Protein AF-Q59PE4-F1 (afdb_monomer_lite)

pLDDT: mean 77.07, std 24.41, range [20.31, 97.81]

Sequence (335 aa):
MSWIGIKKAINRAGTQVMLKTGHIEQTIDKEYEFQEKRYRTMEENSIKLQKNLRLYLDSLRLLTNSQINIAESLNSFYGTNNDKRSSNISRTGSVNTGDKIQTIHEEEGEEKEEEENDNTTTTTTTTTTTITTTNTTYNYNNLIQEYYATIKQLNDSCIANLENPYNQTVLNPIARFNSYYIEINEIIKKRHNKLLDYDAMKNKLRKLIENPTTNISPSMKTNIIELNHNQYEEKLKIYNQELTEVESKYVEINNQLLIELPKLINHRISYFDPSFESFVKIQLRFFNENYHVLNQLQLKLDAQTRQDYIEGKLEDRIDDVLRKMKKLDITSGLD

InterPro domains:
  IPR004148 BAR domain [PF03114] (6-302)
  IPR004148 BAR domain [PS51021] (17-310)
  IPR004148 BAR domain [SM00721] (5-303)
  IPR027267 AH/BAR domain superfamily [G3DSA:1.20.1270.60] (29-303)
  IPR027267 AH/BAR domain superfamily [SSF103657] (20-309)
  IPR046982 Bridging integrator 3/RVS161-like [PTHR47174] (1-333)

Secondary structure (DSSP, 8-state):
--HHHHHHHHHHHHHHHHHHTTSSPPP--HHHHHHHHHHHHHHHHHHHHHHHHHHHHHHHHHHHHHHHHHHHHHHHHHSSTTSSSSSS----------------------------------------------------SSHHHHHHHHHHHHHHHHHHHHHHHHIIIIIHHHHHHHHHHHHHHHHHHHHHHHHHHHHHHHHHHHHHHH-TTTT--SS--SHHHHHHHHHHHHHHHHHHHHHHHHHHHHHHHHHHHHHHHHHHHHHHHHHHHHHHHHHHHHHHHHHHHHHHHHHHHHTTS-HHHHHHHHTSHHHHHHHHHHHHHHHH-GGGS--

GO terms:
  GO:0008289 lipid binding (F, IDA)
  GO:0005515 protein binding (F, IPI)

Foldseek 3Di:
DDPVVVVLVVLLVVLVVCCVVVVFPADDDPLLVVLVVLLVVVLVVLVVVLVVLVVVLVVLLVVLVVQLVVLVVLCVVPQPPPPPPPPDDDDDDDDDDDDDDDDDDDDDDDDDDDDDDDDDDDPPPPPPPPPPPPPPPDPRPDLSSVSSVLSVVLSVVLSVVLVVLLCPQANVLSVVLSVVVVVVVVLVVVLSSLSSVLRSLVSVLVVLVVCVCPVDPVPDDDPVVVVSVVVSVVVNVVSVVSNVVSVVVNVVSSVVSSVVSVVSSVCCCVRVVRNVVSVVVSVVVSVVSVCVSVVVSVVVDDPVCNVCVVVCVVVVVVVVVVVVVVVPPPVVPPD

Radius of gyration: 39.6 Å; chains: 1; bounding box: 97×62×121 Å

Structure (mmCIF, N/CA/C/O backbone):
data_AF-Q59PE4-F1
#
_entry.id   AF-Q59PE4-F1
#
loop_
_atom_site.group_PDB
_atom_site.id
_atom_site.type_symbol
_atom_site.label_atom_id
_atom_site.label_alt_id
_atom_site.label_comp_id
_atom_site.label_asym_id
_atom_site.label_entity_id
_atom_site.label_seq_id
_atom_site.pdbx_PDB_ins_code
_atom_site.Cartn_x
_atom_site.Cartn_y
_atom_site.Cartn_z
_atom_site.occupancy
_atom_site.B_iso_or_equiv
_atom_site.auth_seq_id
_atom_site.auth_comp_id
_atom_site.auth_asym_id
_atom_site.auth_atom_id
_atom_site.pdbx_PDB_model_num
ATOM 1 N N . MET A 1 1 ? -2.724 6.315 -29.734 1.00 60.5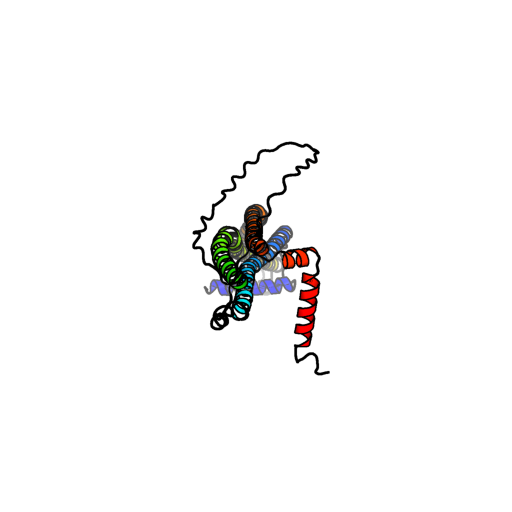9 1 MET A N 1
ATOM 2 C CA . MET A 1 1 ? -1.378 5.746 -29.984 1.00 60.59 1 MET A CA 1
ATOM 3 C C . MET A 1 1 ? -0.952 6.131 -31.389 1.00 60.59 1 MET A C 1
ATOM 5 O O . MET A 1 1 ? -1.687 5.842 -32.319 1.00 60.59 1 MET A O 1
ATOM 9 N N . SER A 1 2 ? 0.169 6.834 -31.549 1.00 82.88 2 SER A N 1
ATOM 10 C CA . SER A 1 2 ? 0.680 7.228 -32.868 1.00 82.88 2 SER A CA 1
ATOM 11 C C . SER A 1 2 ? 1.518 6.110 -33.494 1.00 82.88 2 SER A C 1
ATOM 13 O O . SER A 1 2 ? 2.153 5.328 -32.782 1.00 82.88 2 SER A O 1
ATOM 15 N N . TRP A 1 3 ? 1.580 6.065 -34.828 1.00 85.25 3 TRP A N 1
ATOM 16 C CA . TRP A 1 3 ? 2.406 5.101 -35.571 1.00 85.25 3 TRP A CA 1
ATOM 17 C C . TRP A 1 3 ? 3.879 5.108 -35.136 1.00 85.25 3 TRP A C 1
ATOM 19 O O . TRP A 1 3 ? 4.504 4.054 -35.006 1.00 85.25 3 TRP A O 1
ATOM 29 N N . ILE A 1 4 ? 4.425 6.292 -34.832 1.00 83.88 4 ILE A N 1
ATOM 30 C CA . ILE A 1 4 ? 5.803 6.438 -34.344 1.00 83.88 4 ILE A CA 1
ATOM 31 C C . ILE A 1 4 ? 6.003 5.753 -32.979 1.00 83.88 4 ILE A C 1
ATOM 33 O O . ILE A 1 4 ? 7.073 5.210 -32.709 1.00 83.88 4 ILE A O 1
ATOM 37 N N . GLY A 1 5 ? 4.970 5.745 -32.128 1.00 82.81 5 GLY A N 1
ATOM 38 C CA . GLY A 1 5 ? 4.980 5.070 -30.831 1.00 82.81 5 GLY A CA 1
ATOM 39 C C . GLY A 1 5 ? 5.006 3.549 -30.973 1.00 82.81 5 GLY A C 1
ATOM 40 O O . GLY A 1 5 ? 5.814 2.897 -30.315 1.00 82.81 5 GLY A O 1
ATOM 41 N N . ILE A 1 6 ? 4.202 2.999 -31.891 1.00 87.94 6 ILE A N 1
ATOM 42 C CA . ILE A 1 6 ? 4.186 1.559 -32.201 1.00 87.94 6 ILE A CA 1
ATOM 43 C C . ILE A 1 6 ? 5.556 1.114 -32.728 1.00 87.94 6 ILE A C 1
ATOM 45 O O . ILE A 1 6 ? 6.123 0.146 -32.226 1.00 87.94 6 ILE A O 1
ATOM 49 N N . LYS A 1 7 ? 6.147 1.865 -33.670 1.00 88.00 7 LYS A N 1
ATOM 50 C CA . LYS A 1 7 ? 7.482 1.555 -34.211 1.00 88.00 7 LYS A CA 1
ATOM 51 C C . LYS A 1 7 ? 8.559 1.533 -33.120 1.00 88.00 7 LYS A C 1
ATOM 53 O O . LYS A 1 7 ? 9.386 0.626 -33.091 1.00 88.00 7 LYS A O 1
ATOM 58 N N . LYS A 1 8 ? 8.543 2.505 -32.198 1.00 87.62 8 LYS A N 1
ATOM 59 C CA . LYS A 1 8 ? 9.475 2.534 -31.057 1.00 87.62 8 LYS A CA 1
ATOM 60 C C . LYS A 1 8 ? 9.273 1.344 -30.122 1.00 87.62 8 LYS A C 1
ATOM 62 O O . LYS A 1 8 ? 10.256 0.750 -29.698 1.00 87.62 8 LYS A O 1
ATOM 67 N N . ALA A 1 9 ? 8.027 0.973 -29.832 1.00 86.25 9 ALA A N 1
ATOM 68 C CA . ALA A 1 9 ? 7.728 -0.185 -28.993 1.00 86.25 9 ALA A CA 1
ATOM 69 C C . ALA A 1 9 ? 8.261 -1.494 -29.604 1.00 86.25 9 ALA A C 1
ATOM 71 O O . ALA A 1 9 ? 8.904 -2.270 -28.903 1.00 86.25 9 ALA A O 1
ATOM 72 N N . ILE A 1 10 ? 8.073 -1.695 -30.913 1.00 88.88 10 ILE A N 1
ATOM 73 C CA . ILE A 1 10 ? 8.599 -2.867 -31.633 1.00 88.88 10 ILE A CA 1
ATOM 74 C C . ILE A 1 10 ? 10.132 -2.894 -31.584 1.00 88.88 10 ILE A C 1
ATOM 76 O O . ILE A 1 10 ? 10.717 -3.921 -31.244 1.00 88.88 10 ILE A O 1
ATOM 80 N N . ASN A 1 11 ? 10.790 -1.761 -31.855 1.00 86.81 11 ASN A N 1
ATOM 81 C CA . ASN A 1 11 ? 12.252 -1.677 -31.788 1.00 86.81 11 ASN A CA 1
ATOM 82 C C . ASN A 1 11 ? 12.786 -2.033 -30.392 1.00 86.81 11 ASN A C 1
ATOM 84 O O . ASN A 1 11 ? 13.749 -2.784 -30.284 1.00 86.81 11 ASN A O 1
ATOM 88 N N . ARG A 1 12 ? 12.139 -1.544 -29.328 1.00 88.62 12 ARG A N 1
ATOM 89 C CA . ARG A 1 12 ? 12.522 -1.837 -27.938 1.00 88.62 12 ARG A CA 1
ATOM 90 C C . ARG A 1 12 ? 12.336 -3.301 -27.569 1.00 88.62 12 ARG A C 1
ATOM 92 O O . ARG A 1 12 ? 13.205 -3.862 -26.910 1.00 88.62 12 ARG A O 1
ATOM 99 N N . ALA A 1 13 ? 11.247 -3.926 -28.019 1.00 88.62 13 ALA A N 1
ATOM 100 C CA . ALA A 1 13 ? 11.048 -5.362 -27.846 1.00 88.62 13 ALA A CA 1
ATOM 101 C C . ALA A 1 13 ? 12.183 -6.156 -28.517 1.00 88.62 13 ALA A C 1
ATOM 103 O O . ALA A 1 13 ? 12.738 -7.071 -27.910 1.00 88.62 13 ALA A O 1
ATOM 104 N N . GLY A 1 14 ? 12.595 -5.743 -29.722 1.00 88.44 14 GLY A N 1
ATOM 105 C CA . GLY A 1 14 ? 13.773 -6.287 -30.401 1.00 88.44 14 GLY A CA 1
ATOM 106 C C . GLY A 1 14 ? 15.050 -6.138 -29.569 1.00 88.44 14 GLY A C 1
ATOM 107 O O . GLY A 1 14 ? 15.737 -7.129 -29.322 1.00 88.44 14 GLY A O 1
ATOM 108 N N . THR A 1 15 ? 15.333 -4.935 -29.059 1.00 86.94 15 THR A N 1
ATOM 109 C CA . THR A 1 15 ? 16.498 -4.689 -2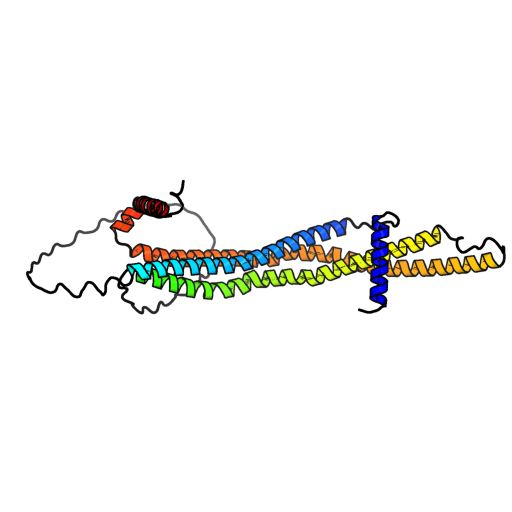8.191 1.00 86.94 15 THR A CA 1
ATOM 110 C C . THR A 1 15 ? 16.479 -5.571 -26.947 1.00 86.94 15 THR A C 1
ATOM 112 O O . THR A 1 15 ? 17.500 -6.151 -26.596 1.00 86.94 15 THR A O 1
ATOM 115 N N . GLN A 1 16 ? 15.326 -5.733 -26.298 1.00 88.69 16 GLN A N 1
ATOM 116 C CA . GLN A 1 16 ? 15.210 -6.540 -25.086 1.00 88.69 16 GLN A CA 1
ATOM 117 C C . GLN A 1 16 ? 15.547 -8.019 -25.335 1.00 88.69 16 GLN A C 1
ATOM 119 O O . GLN A 1 16 ? 16.212 -8.647 -24.511 1.00 88.69 16 GLN A O 1
ATOM 124 N N . VAL A 1 17 ? 15.123 -8.579 -26.473 1.00 89.62 17 VAL A N 1
ATOM 125 C CA . VAL A 1 17 ? 15.498 -9.945 -26.880 1.00 89.62 17 VAL A CA 1
ATOM 126 C C . VAL A 1 17 ? 16.997 -10.028 -27.175 1.00 89.62 17 VAL A C 1
ATOM 128 O O . VAL A 1 17 ? 17.659 -10.974 -26.749 1.00 89.62 17 VAL A O 1
ATOM 131 N N . MET A 1 18 ? 17.561 -9.030 -27.855 1.00 85.50 18 MET A N 1
ATOM 132 C CA . MET A 1 18 ? 18.992 -8.996 -28.174 1.00 85.50 18 MET A CA 1
ATOM 133 C C . MET A 1 18 ? 19.885 -8.860 -26.930 1.00 85.50 18 MET A C 1
ATOM 135 O O . MET A 1 18 ? 20.934 -9.495 -26.871 1.00 85.50 18 MET A O 1
ATOM 139 N N . LEU A 1 19 ? 19.453 -8.100 -25.921 1.00 87.25 19 LEU A N 1
ATOM 140 C CA . LEU A 1 19 ? 20.120 -8.013 -24.618 1.00 87.25 19 LEU A CA 1
ATOM 141 C C . LEU A 1 19 ? 20.088 -9.362 -23.892 1.00 87.25 19 LEU A C 1
ATOM 143 O O . LEU A 1 19 ? 21.122 -9.872 -23.475 1.00 87.25 19 LEU A O 1
ATOM 147 N N . LYS A 1 20 ? 18.908 -9.992 -23.808 1.00 83.69 20 LYS A N 1
ATOM 148 C CA . LYS A 1 20 ? 18.740 -11.300 -23.147 1.00 83.69 20 LYS A CA 1
ATOM 149 C C . LYS A 1 20 ? 19.534 -12.424 -23.811 1.00 83.69 20 LYS A C 1
ATOM 151 O O . LYS A 1 20 ? 19.932 -13.365 -23.138 1.00 83.69 20 LYS A O 1
ATOM 156 N N . THR A 1 21 ? 19.738 -12.342 -25.122 1.00 89.38 21 THR A N 1
ATOM 157 C CA . THR A 1 21 ? 20.512 -13.324 -25.898 1.00 89.38 21 THR A CA 1
ATOM 158 C C . THR A 1 21 ? 22.008 -12.999 -25.958 1.00 89.38 21 THR A C 1
ATOM 160 O O . THR A 1 21 ? 22.746 -13.730 -26.609 1.00 89.38 21 THR A O 1
ATOM 163 N N . GLY A 1 22 ? 22.465 -11.915 -25.317 1.00 83.44 22 GLY A N 1
ATOM 164 C CA . GLY A 1 22 ? 23.877 -11.515 -25.287 1.00 83.44 22 GLY A CA 1
ATOM 165 C C . GLY A 1 22 ? 24.408 -10.891 -26.583 1.00 83.44 22 GLY A C 1
ATOM 166 O O . GLY A 1 22 ? 25.604 -10.652 -26.695 1.00 83.44 22 GLY A O 1
ATOM 167 N N . HIS A 1 23 ? 23.546 -10.589 -27.559 1.00 82.50 23 HIS A N 1
ATOM 168 C CA . HIS A 1 23 ? 23.946 -9.929 -28.811 1.00 82.50 23 HIS A CA 1
ATOM 169 C C . HIS A 1 23 ? 24.202 -8.424 -28.643 1.00 82.50 23 HIS A C 1
ATOM 171 O O . HIS A 1 23 ? 24.714 -7.781 -29.560 1.00 82.50 23 HIS A O 1
ATOM 177 N N . ILE A 1 24 ? 23.780 -7.845 -27.516 1.00 83.56 24 ILE A N 1
ATOM 178 C CA . ILE A 1 24 ? 23.995 -6.445 -27.143 1.00 83.56 24 ILE A CA 1
ATOM 179 C C . ILE A 1 24 ? 24.453 -6.411 -25.688 1.00 83.56 24 ILE A C 1
ATOM 181 O O . ILE A 1 24 ? 23.928 -7.146 -24.854 1.00 83.56 24 ILE A O 1
ATOM 185 N N . GLU A 1 25 ? 25.407 -5.536 -25.381 1.00 81.94 25 GLU A N 1
ATOM 186 C CA . GLU A 1 25 ? 25.783 -5.244 -24.000 1.00 81.94 25 GLU A CA 1
ATOM 187 C C . GLU A 1 25 ? 24.670 -4.507 -23.263 1.00 81.94 25 GLU A C 1
ATOM 189 O O . GLU A 1 25 ? 24.184 -3.478 -23.731 1.00 81.94 25 GLU A O 1
ATOM 194 N N . GLN A 1 26 ? 24.326 -5.004 -22.079 1.00 85.62 26 GLN A N 1
ATOM 195 C CA . GLN A 1 26 ? 23.385 -4.348 -21.187 1.00 85.62 26 GLN A CA 1
ATOM 196 C C . GLN A 1 26 ? 24.097 -3.314 -20.322 1.00 85.62 26 GLN A C 1
ATOM 198 O O . GLN A 1 26 ? 25.091 -3.620 -19.658 1.00 85.62 26 GLN A O 1
ATOM 203 N N . THR A 1 27 ? 23.548 -2.106 -20.269 1.00 86.44 27 THR A N 1
ATOM 204 C CA . THR A 1 27 ? 23.953 -1.128 -19.261 1.00 86.44 27 THR A CA 1
ATOM 205 C C . THR A 1 27 ? 23.384 -1.538 -17.901 1.00 86.44 27 THR A C 1
ATOM 207 O O . THR A 1 27 ? 22.170 -1.663 -17.738 1.00 86.44 27 THR A O 1
ATOM 210 N N . ILE A 1 28 ? 24.268 -1.758 -16.925 1.00 86.25 28 ILE A N 1
ATOM 211 C CA . ILE A 1 28 ? 23.917 -2.170 -15.560 1.00 86.25 28 ILE A CA 1
ATOM 212 C C . ILE A 1 28 ? 24.184 -1.001 -14.615 1.00 86.25 28 ILE A C 1
ATOM 214 O O . ILE A 1 28 ? 25.320 -0.546 -14.493 1.00 86.25 28 ILE A O 1
ATOM 218 N N . ASP A 1 29 ? 23.144 -0.551 -13.918 1.00 90.56 29 ASP A N 1
ATOM 219 C CA . ASP A 1 29 ? 23.232 0.473 -12.877 1.00 90.56 29 ASP A CA 1
ATOM 220 C C . ASP A 1 29 ? 22.857 -0.157 -11.532 1.00 90.56 29 ASP A C 1
ATOM 222 O O . ASP A 1 29 ? 21.684 -0.236 -11.165 1.00 90.56 29 ASP A O 1
ATOM 226 N N . LYS A 1 30 ? 23.874 -0.642 -10.811 1.00 93.12 30 LYS A N 1
ATOM 227 C CA . LYS A 1 30 ? 23.689 -1.354 -9.537 1.00 93.12 30 LYS A CA 1
ATOM 228 C C . LYS A 1 30 ? 23.063 -0.476 -8.456 1.00 93.12 30 LYS A C 1
ATOM 230 O O . LYS A 1 30 ? 22.307 -0.984 -7.631 1.00 93.12 30 LYS A O 1
ATOM 235 N N . GLU A 1 31 ? 23.390 0.815 -8.446 1.00 93.94 31 GLU A N 1
ATOM 236 C CA . GLU A 1 31 ? 22.850 1.749 -7.458 1.00 93.94 31 GLU A CA 1
ATOM 237 C C . GLU A 1 31 ? 21.357 1.954 -7.704 1.00 93.94 31 GLU A C 1
ATOM 239 O O . GLU A 1 31 ? 20.541 1.824 -6.790 1.00 93.94 31 GLU A O 1
ATOM 244 N N . TYR A 1 32 ? 20.968 2.173 -8.960 1.00 95.75 32 TYR A N 1
ATOM 245 C CA . TYR A 1 32 ? 19.555 2.268 -9.279 1.00 95.75 32 TYR A CA 1
ATOM 246 C C . TYR A 1 32 ? 18.805 0.961 -9.015 1.00 95.75 32 TYR A C 1
ATOM 248 O O . TYR A 1 32 ? 17.722 1.003 -8.436 1.00 95.75 32 TYR A O 1
ATOM 256 N N . GLU A 1 33 ? 19.352 -0.193 -9.407 1.00 94.81 33 GLU A N 1
ATOM 257 C CA . GLU A 1 33 ? 18.720 -1.494 -9.148 1.00 94.81 33 GLU A CA 1
ATOM 258 C C . GLU A 1 33 ? 18.451 -1.700 -7.652 1.00 94.81 33 GLU A C 1
ATOM 260 O O . GLU A 1 33 ? 17.390 -2.199 -7.263 1.00 94.81 33 GLU A O 1
ATOM 265 N N . PHE A 1 34 ? 19.380 -1.264 -6.799 1.00 95.81 34 PHE A N 1
ATOM 266 C CA . PHE A 1 34 ? 19.201 -1.281 -5.355 1.00 95.81 34 PHE A CA 1
ATOM 267 C C . PHE A 1 34 ? 18.053 -0.365 -4.898 1.00 95.81 34 PHE A C 1
ATOM 269 O O . PHE A 1 34 ? 17.179 -0.813 -4.146 1.00 95.81 34 PHE A O 1
ATOM 276 N N . GLN A 1 35 ? 18.006 0.890 -5.361 1.00 95.56 35 GLN A N 1
ATOM 277 C CA . GLN A 1 35 ? 16.933 1.820 -4.984 1.00 95.56 35 GLN A CA 1
ATOM 278 C C . GLN A 1 35 ? 15.567 1.393 -5.530 1.00 95.56 35 GLN A C 1
ATOM 280 O O . GLN A 1 35 ? 14.576 1.454 -4.798 1.00 95.56 35 GLN A O 1
ATOM 285 N N . GLU A 1 36 ? 15.501 0.896 -6.768 1.00 96.56 36 GLU A N 1
ATOM 286 C CA . GLU A 1 36 ? 14.273 0.340 -7.334 1.00 96.56 36 GLU A CA 1
ATOM 287 C C . GLU A 1 36 ? 13.797 -0.850 -6.501 1.00 96.56 36 GLU A C 1
ATOM 289 O O . GLU A 1 36 ? 12.631 -0.889 -6.115 1.00 96.56 36 GLU A O 1
ATOM 294 N N . LYS A 1 37 ? 14.679 -1.787 -6.133 1.00 96.94 37 LYS A N 1
ATOM 295 C CA . LYS A 1 37 ? 14.295 -2.927 -5.290 1.00 96.94 37 LYS A CA 1
ATOM 296 C C . LYS A 1 37 ? 13.708 -2.479 -3.949 1.00 96.94 37 LYS A C 1
ATOM 298 O O . LYS A 1 37 ? 12.680 -3.006 -3.526 1.00 96.94 37 LYS A O 1
ATOM 303 N N . ARG A 1 38 ? 14.323 -1.496 -3.280 1.00 96.88 38 ARG A N 1
ATOM 304 C CA . ARG A 1 38 ? 13.794 -0.934 -2.021 1.00 96.88 38 ARG A CA 1
ATOM 305 C C . ARG A 1 38 ? 12.422 -0.295 -2.214 1.00 96.88 38 ARG A C 1
ATOM 307 O O . ARG A 1 38 ? 11.530 -0.508 -1.392 1.00 96.88 38 ARG A O 1
ATOM 314 N N . TYR A 1 39 ? 12.260 0.463 -3.295 1.00 97.62 39 TYR A N 1
ATOM 315 C CA . TYR A 1 39 ? 10.995 1.082 -3.668 1.00 97.62 39 TYR A CA 1
ATOM 316 C C . TYR A 1 39 ? 9.897 0.032 -3.899 1.00 97.62 39 TYR A C 1
ATOM 318 O O . TYR A 1 39 ? 8.833 0.138 -3.294 1.00 97.62 39 TYR A O 1
ATOM 326 N N . ARG A 1 40 ? 10.178 -1.025 -4.672 1.00 97.62 40 ARG A N 1
ATOM 327 C CA . ARG A 1 40 ? 9.231 -2.118 -4.962 1.00 97.62 40 ARG A CA 1
ATOM 328 C C . ARG A 1 40 ? 8.758 -2.839 -3.706 1.00 97.62 40 ARG A C 1
ATOM 330 O O . ARG A 1 40 ? 7.564 -3.061 -3.542 1.00 97.62 40 ARG A O 1
ATOM 337 N N . THR A 1 41 ? 9.672 -3.146 -2.786 1.00 97.31 41 THR A N 1
ATOM 338 C CA . THR A 1 41 ? 9.313 -3.761 -1.499 1.00 97.31 41 THR A CA 1
ATOM 339 C C . THR A 1 41 ? 8.389 -2.854 -0.680 1.00 97.31 41 THR A C 1
ATOM 341 O O . THR A 1 41 ? 7.436 -3.323 -0.060 1.00 97.31 41 THR A O 1
ATOM 344 N N . MET A 1 42 ? 8.649 -1.542 -0.661 1.00 96.19 42 MET A N 1
ATOM 345 C CA . MET A 1 42 ? 7.791 -0.581 0.036 1.00 96.19 42 MET A CA 1
ATOM 346 C C . MET A 1 42 ? 6.410 -0.455 -0.619 1.00 96.19 42 MET A C 1
ATOM 348 O O . MET A 1 42 ? 5.408 -0.424 0.093 1.00 96.19 42 MET A O 1
ATOM 352 N N . GLU A 1 43 ? 6.358 -0.390 -1.948 1.00 97.75 43 GLU A N 1
ATOM 353 C CA . GLU A 1 43 ? 5.120 -0.365 -2.732 1.00 97.75 43 GLU A CA 1
ATOM 354 C C . GLU A 1 43 ? 4.257 -1.598 -2.436 1.00 97.75 43 GLU A C 1
ATOM 356 O O . GLU A 1 43 ? 3.088 -1.476 -2.075 1.00 97.75 43 GLU A O 1
ATOM 361 N N . GLU A 1 44 ? 4.840 -2.795 -2.491 1.00 97.81 44 GLU A N 1
ATOM 362 C CA . GLU A 1 44 ? 4.116 -4.032 -2.207 1.00 97.81 44 GLU A CA 1
ATOM 363 C C . GLU A 1 44 ? 3.548 -4.048 -0.777 1.00 97.81 44 GLU A C 1
ATOM 365 O O . GLU A 1 44 ? 2.374 -4.366 -0.564 1.00 97.81 44 GLU A O 1
ATOM 370 N N . ASN A 1 45 ? 4.364 -3.675 0.212 1.00 96.44 45 ASN A N 1
ATOM 371 C CA . ASN A 1 45 ? 3.966 -3.705 1.618 1.00 96.44 45 ASN A CA 1
ATOM 372 C C . ASN A 1 45 ? 2.890 -2.668 1.955 1.00 96.44 45 ASN A C 1
ATOM 374 O O . ASN A 1 45 ? 1.965 -2.963 2.710 1.00 96.44 45 ASN A O 1
ATOM 378 N N . SER A 1 46 ? 2.978 -1.466 1.395 1.00 96.25 46 SER A N 1
ATOM 379 C CA . SER A 1 46 ? 2.011 -0.387 1.634 1.00 96.25 46 SER A CA 1
ATOM 380 C C . SER A 1 46 ? 0.663 -0.632 0.943 1.00 96.25 46 SER A C 1
ATOM 382 O O . SER A 1 46 ? -0.387 -0.326 1.514 1.00 96.25 46 SER A O 1
ATOM 384 N N . ILE A 1 47 ? 0.651 -1.261 -0.238 1.00 97.31 47 ILE A N 1
ATOM 385 C CA . ILE A 1 47 ? -0.586 -1.705 -0.900 1.00 97.31 47 ILE A CA 1
ATOM 386 C C . ILE A 1 47 ? -1.256 -2.819 -0.086 1.00 97.31 47 ILE A C 1
ATOM 388 O O . ILE A 1 47 ? -2.468 -2.780 0.147 1.00 97.31 47 ILE A O 1
ATOM 392 N N . LYS A 1 48 ? -0.477 -3.795 0.404 1.00 97.56 48 LYS A N 1
ATOM 393 C CA . LYS A 1 48 ? -0.985 -4.833 1.317 1.00 97.56 48 LYS A CA 1
ATOM 394 C C . LYS A 1 48 ? -1.543 -4.225 2.604 1.00 97.56 48 LYS A C 1
ATOM 396 O O . LYS A 1 48 ? -2.633 -4.607 3.023 1.00 97.56 48 LYS A O 1
ATOM 401 N N . LEU A 1 49 ? -0.842 -3.252 3.191 1.00 96.31 49 LEU A N 1
ATOM 402 C CA . LEU A 1 49 ? -1.296 -2.527 4.377 1.00 96.31 49 LEU A CA 1
ATOM 403 C C . LEU A 1 49 ? -2.649 -1.849 4.132 1.00 96.31 49 LEU A C 1
ATOM 405 O O . LEU A 1 49 ? -3.578 -2.062 4.905 1.00 96.31 49 LEU A O 1
ATOM 409 N N . GLN A 1 50 ? -2.803 -1.110 3.030 1.00 96.00 50 GLN A N 1
ATOM 410 C CA . GLN A 1 50 ? -4.075 -0.471 2.674 1.00 96.00 50 GLN A CA 1
ATOM 411 C C . GLN A 1 50 ? -5.219 -1.487 2.553 1.00 96.00 50 GLN A C 1
ATOM 413 O O . GLN A 1 50 ? -6.325 -1.239 3.038 1.00 96.00 50 GLN A O 1
ATOM 418 N N . LYS A 1 51 ? -4.966 -2.642 1.922 1.00 97.25 51 LYS A N 1
ATOM 419 C CA . LYS A 1 51 ? -5.958 -3.719 1.807 1.00 97.25 51 LYS A CA 1
ATOM 420 C C . LYS A 1 51 ? -6.358 -4.259 3.181 1.00 97.25 51 LYS A C 1
ATOM 422 O O . LYS A 1 51 ? -7.548 -4.394 3.449 1.00 97.25 51 LYS A O 1
ATOM 427 N N . ASN A 1 52 ? -5.385 -4.537 4.046 1.00 96.81 52 ASN A N 1
ATOM 428 C CA . ASN A 1 52 ? -5.637 -5.062 5.388 1.00 96.81 52 ASN A CA 1
ATOM 429 C C . ASN A 1 52 ? -6.402 -4.062 6.261 1.00 96.81 52 ASN A C 1
ATOM 431 O O . ASN A 1 52 ? -7.304 -4.459 6.989 1.00 96.81 52 ASN A O 1
ATOM 435 N N . LEU A 1 53 ? -6.097 -2.769 6.146 1.00 95.94 53 LEU A N 1
ATOM 436 C CA . LEU A 1 53 ? -6.823 -1.710 6.844 1.00 95.94 53 LEU A CA 1
ATOM 437 C C . LEU A 1 53 ? -8.283 -1.628 6.384 1.00 95.94 53 LEU A C 1
ATOM 439 O O . LEU A 1 53 ? -9.196 -1.601 7.203 1.00 95.94 53 LEU A O 1
ATOM 443 N N . ARG A 1 54 ? -8.543 -1.709 5.077 1.00 94.50 54 ARG A N 1
ATOM 444 C CA . ARG A 1 54 ? -9.926 -1.778 4.584 1.00 94.50 54 ARG A CA 1
ATOM 445 C C . ARG A 1 54 ? -10.688 -2.968 5.180 1.00 94.50 54 ARG A C 1
ATOM 447 O O . ARG A 1 54 ? -11.790 -2.792 5.686 1.00 94.50 54 ARG A O 1
ATOM 454 N N . LEU A 1 55 ? -10.068 -4.149 5.175 1.00 95.50 55 LEU A N 1
ATOM 455 C CA . LEU A 1 55 ? -10.662 -5.362 5.743 1.00 95.50 55 LEU A CA 1
ATOM 456 C C . LEU A 1 55 ? -10.858 -5.280 7.261 1.00 95.50 55 LEU A C 1
ATOM 458 O O . LEU A 1 55 ? -11.784 -5.894 7.786 1.00 95.50 55 LEU A O 1
ATOM 462 N N . TYR A 1 56 ? -10.012 -4.536 7.974 1.00 93.94 56 TYR A N 1
ATOM 463 C CA . TYR A 1 56 ? -10.135 -4.352 9.417 1.00 93.94 56 TYR A CA 1
ATOM 464 C C . TYR A 1 56 ? -11.452 -3.662 9.794 1.00 93.94 56 TYR A C 1
ATOM 466 O O . TYR A 1 56 ? -12.163 -4.145 10.674 1.00 93.94 56 TYR A O 1
ATOM 474 N N . LEU A 1 57 ? -11.816 -2.578 9.099 1.00 89.19 57 LEU A N 1
ATOM 475 C CA . LEU A 1 57 ? -13.080 -1.881 9.354 1.00 89.19 57 LEU A CA 1
ATOM 476 C C . LEU A 1 57 ? -14.292 -2.782 9.064 1.00 89.19 57 LEU A C 1
ATOM 478 O O . LEU A 1 57 ? -15.241 -2.817 9.846 1.00 89.19 57 LEU A O 1
ATOM 482 N N . ASP A 1 58 ? -14.238 -3.556 7.978 1.00 91.38 58 ASP A N 1
ATOM 483 C CA . ASP A 1 58 ? -15.290 -4.522 7.643 1.00 91.38 58 ASP A CA 1
ATOM 484 C C . ASP A 1 58 ? -15.392 -5.640 8.693 1.00 91.38 58 ASP A C 1
ATOM 486 O O . ASP A 1 58 ? -16.491 -6.062 9.053 1.00 91.38 58 ASP A O 1
ATOM 490 N N . SER A 1 59 ? -14.256 -6.074 9.244 1.00 92.56 59 SER A N 1
ATOM 491 C CA . SER A 1 59 ? -14.205 -7.079 10.311 1.00 92.56 59 SER A CA 1
ATOM 492 C C . SER A 1 59 ? -14.827 -6.565 11.609 1.00 92.56 59 SER A C 1
ATOM 494 O O . SER A 1 59 ? -15.539 -7.314 12.272 1.00 92.56 59 SER A O 1
ATOM 496 N N . LEU A 1 60 ? -14.614 -5.288 11.954 1.00 89.94 60 LEU A N 1
ATOM 497 C CA . LEU A 1 60 ? -15.280 -4.667 13.102 1.00 89.94 60 LEU A CA 1
ATOM 498 C C . LEU A 1 60 ? -16.797 -4.634 12.916 1.00 89.94 60 LEU A C 1
ATOM 500 O O . LEU A 1 60 ? -17.518 -5.034 13.821 1.00 89.94 60 LEU A O 1
ATOM 504 N N . ARG A 1 61 ? -17.283 -4.240 11.734 1.00 89.44 61 ARG A N 1
ATOM 505 C CA . ARG A 1 61 ? -18.723 -4.260 11.424 1.00 89.44 61 ARG A CA 1
ATOM 506 C C . ARG A 1 61 ? -19.311 -5.663 11.509 1.00 89.44 61 ARG A C 1
ATOM 508 O O . ARG A 1 61 ? -20.407 -5.846 12.026 1.00 89.44 61 ARG A O 1
ATOM 515 N N . LEU A 1 62 ? -18.599 -6.660 10.986 1.00 92.00 62 LEU A N 1
ATOM 516 C CA . LEU A 1 62 ? -19.036 -8.051 11.056 1.00 92.00 62 LEU A CA 1
ATOM 517 C C . LEU A 1 62 ? -19.124 -8.529 12.510 1.00 92.00 62 LEU A C 1
ATOM 519 O O . LEU A 1 62 ? -20.123 -9.137 12.891 1.00 92.00 62 LEU A O 1
ATOM 523 N N . LEU A 1 63 ? -18.104 -8.223 13.317 1.00 90.94 63 LEU A N 1
ATOM 524 C CA . LEU A 1 63 ? -18.065 -8.553 14.738 1.00 90.94 63 LEU A CA 1
ATOM 525 C C . LEU A 1 63 ? -19.254 -7.935 15.475 1.00 90.94 63 LEU A C 1
ATOM 527 O O . LEU A 1 63 ? -20.000 -8.652 16.138 1.00 90.94 63 LEU A O 1
ATOM 531 N N . THR A 1 64 ? -19.473 -6.633 15.338 1.00 89.88 64 THR A N 1
ATOM 532 C CA . THR A 1 64 ? -20.526 -5.950 16.091 1.00 89.88 64 THR A CA 1
ATOM 533 C C . THR A 1 64 ? -21.931 -6.329 15.610 1.00 89.88 64 THR A C 1
ATOM 535 O O . THR A 1 64 ? -22.833 -6.519 16.424 1.00 89.88 64 THR A O 1
ATOM 538 N N . ASN A 1 65 ? -22.118 -6.583 14.311 1.00 90.69 65 ASN A N 1
ATOM 539 C CA . ASN A 1 65 ? -23.368 -7.150 13.796 1.00 90.69 65 ASN A CA 1
ATOM 540 C C . ASN A 1 65 ? -23.620 -8.566 14.339 1.00 90.69 65 ASN A C 1
ATOM 542 O O . ASN A 1 65 ? -24.750 -8.908 14.681 1.00 90.69 65 ASN A O 1
ATOM 546 N N . SER A 1 66 ? -22.577 -9.396 14.461 1.00 91.88 66 SER A N 1
ATOM 547 C CA . SER A 1 66 ? -22.718 -10.731 15.053 1.00 91.88 66 SER A CA 1
ATOM 548 C C . SER A 1 66 ? -23.137 -10.664 16.525 1.00 91.88 66 SER A C 1
ATOM 550 O O . SER A 1 66 ? -23.985 -11.446 16.952 1.00 91.88 66 SER A O 1
ATOM 552 N N . GLN A 1 67 ? -22.625 -9.680 17.276 1.00 90.12 67 GLN A N 1
ATOM 553 C CA . GLN A 1 67 ? -23.030 -9.429 18.661 1.00 90.12 67 GLN A CA 1
ATOM 554 C C . GLN A 1 67 ? -24.514 -9.056 18.755 1.00 90.12 67 GLN A C 1
ATOM 556 O O . GLN A 1 67 ? -25.214 -9.599 19.610 1.00 90.12 67 GLN A O 1
ATOM 561 N N . ILE A 1 68 ? -25.021 -8.206 17.852 1.00 91.69 68 ILE A N 1
ATOM 562 C CA . ILE A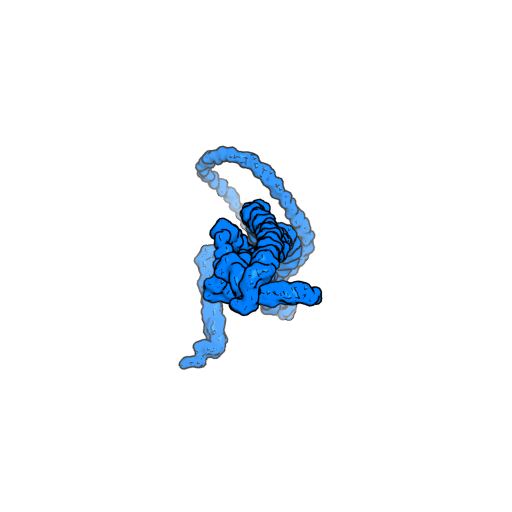 1 68 ? -26.461 -7.912 17.779 1.00 91.69 68 ILE A CA 1
ATOM 563 C C . ILE A 1 68 ? -27.258 -9.180 17.507 1.00 91.69 68 ILE A C 1
ATOM 565 O O . ILE A 1 68 ? -28.230 -9.427 18.210 1.00 91.69 68 ILE A O 1
ATOM 569 N N . ASN A 1 69 ? -26.860 -9.987 16.524 1.00 92.00 69 ASN A N 1
ATOM 570 C CA . ASN A 1 69 ? -27.615 -11.183 16.146 1.00 92.00 69 ASN A CA 1
ATOM 571 C C . ASN A 1 69 ? -27.731 -12.178 17.313 1.00 92.00 69 ASN A C 1
ATOM 573 O O . ASN A 1 69 ? -28.788 -12.779 17.524 1.00 92.00 69 ASN A O 1
ATOM 577 N N . ILE A 1 70 ? -26.657 -12.336 18.098 1.00 90.00 70 ILE A N 1
ATOM 578 C CA . ILE A 1 70 ? -26.664 -13.149 19.322 1.00 90.00 70 ILE A CA 1
ATOM 579 C C . ILE A 1 70 ? -27.629 -12.545 20.346 1.00 90.00 70 ILE A C 1
ATOM 581 O O . ILE A 1 70 ? -28.490 -13.249 20.876 1.00 90.00 70 ILE A O 1
ATOM 585 N N . ALA A 1 71 ? -27.524 -11.241 20.598 1.00 91.19 71 ALA A N 1
ATOM 586 C CA . ALA A 1 71 ? -28.370 -10.547 21.559 1.00 91.19 71 ALA A CA 1
ATOM 587 C C . ALA A 1 71 ? -29.860 -10.580 21.166 1.00 91.19 71 ALA A C 1
ATOM 589 O O . ALA A 1 71 ? -30.721 -10.787 22.019 1.00 91.19 71 ALA A O 1
ATOM 590 N N . GLU A 1 72 ? -30.170 -10.439 19.878 1.00 90.88 72 GLU A N 1
ATOM 591 C CA . GLU A 1 72 ? -31.521 -10.529 19.322 1.00 90.88 72 GLU A CA 1
ATOM 592 C C . GLU A 1 72 ? -32.095 -11.932 19.489 1.00 90.88 72 GLU A C 1
ATOM 594 O O . GLU A 1 72 ? -33.225 -12.090 19.952 1.00 90.88 72 GLU A O 1
ATOM 599 N N . SER A 1 73 ? -31.292 -12.955 19.184 1.00 90.06 73 SER A N 1
ATOM 600 C CA . SER A 1 73 ? -31.686 -14.351 19.366 1.00 90.06 73 SER A CA 1
ATOM 601 C C . SER A 1 73 ? -32.023 -14.633 20.831 1.00 90.06 73 SER A C 1
ATOM 603 O O . SER A 1 73 ? -33.091 -15.167 21.131 1.00 90.06 73 SER A O 1
ATOM 605 N N . LEU A 1 74 ? -31.165 -14.209 21.766 1.00 87.75 74 LEU A N 1
ATOM 606 C CA . LEU A 1 74 ? -31.423 -14.346 23.204 1.00 87.75 74 LEU A CA 1
ATOM 607 C C . LEU A 1 74 ? -32.692 -13.597 23.628 1.00 87.75 74 LEU A C 1
ATOM 609 O O . LEU A 1 74 ? -33.523 -14.145 24.357 1.00 87.75 74 LEU A O 1
ATOM 613 N N . ASN A 1 75 ? -32.880 -12.372 23.141 1.00 88.88 75 ASN A N 1
ATOM 614 C CA . ASN A 1 75 ? -34.063 -11.577 23.439 1.00 88.88 75 ASN A CA 1
ATOM 615 C C . ASN A 1 75 ? -35.351 -12.209 22.894 1.00 88.88 75 ASN A C 1
ATOM 617 O O . ASN A 1 75 ? -36.377 -12.179 23.568 1.00 88.88 75 ASN A O 1
ATOM 621 N N . SER A 1 76 ? -35.306 -12.860 21.732 1.00 87.44 76 SER A N 1
ATOM 622 C CA . SER A 1 76 ? -36.462 -13.577 21.190 1.00 87.44 76 SER A CA 1
ATOM 623 C C . SER A 1 76 ? -36.902 -14.751 22.073 1.00 87.44 76 SER A C 1
ATOM 625 O O . SER A 1 76 ? -38.100 -15.005 22.183 1.00 87.44 76 SER A O 1
ATOM 627 N N . PHE A 1 77 ? -35.970 -15.480 22.698 1.00 84.62 77 PHE A N 1
ATOM 628 C CA . PHE A 1 77 ? -36.306 -16.630 23.551 1.00 84.62 77 PHE A CA 1
ATOM 629 C C . PHE A 1 77 ? -36.699 -16.229 24.975 1.00 84.62 77 PHE A C 1
ATOM 631 O O . PHE A 1 77 ? -37.603 -16.829 25.560 1.00 84.62 77 PHE A O 1
ATOM 638 N N . TYR A 1 78 ? -36.027 -15.225 25.540 1.00 83.50 78 TYR A N 1
ATOM 639 C CA . TYR A 1 78 ? -36.116 -14.912 26.970 1.00 83.50 78 TYR A CA 1
ATOM 640 C C . TYR A 1 78 ? -36.650 -13.506 27.282 1.00 83.50 78 TYR A C 1
ATOM 642 O O . TYR A 1 78 ? -36.895 -13.184 28.446 1.00 83.50 78 TYR A O 1
ATOM 650 N N . GLY A 1 79 ? -36.847 -12.663 26.269 1.00 77.62 79 GLY A N 1
ATOM 651 C CA . GLY A 1 79 ? -37.339 -11.296 26.426 1.00 77.62 79 GLY A CA 1
ATOM 652 C C . GLY A 1 79 ? -38.860 -11.194 26.559 1.00 77.62 79 GLY A C 1
ATOM 653 O O . GLY A 1 79 ? -39.338 -10.313 27.261 1.00 77.62 79 GLY A O 1
ATOM 654 N N . THR A 1 80 ? -39.648 -12.077 25.935 1.00 68.50 80 THR A N 1
ATOM 655 C CA . THR A 1 80 ? -41.124 -11.933 25.854 1.00 68.50 80 THR A CA 1
ATOM 656 C C . THR A 1 80 ? -41.905 -12.718 26.922 1.00 68.50 80 THR A C 1
ATOM 658 O O . THR A 1 80 ? -43.116 -12.549 27.063 1.00 68.50 80 THR A O 1
ATOM 661 N N . ASN A 1 81 ? -41.255 -13.569 27.720 1.00 57.81 81 ASN A N 1
ATOM 662 C CA . ASN A 1 81 ? -41.975 -14.552 28.545 1.00 57.81 81 ASN A CA 1
ATOM 663 C C . ASN A 1 81 ? -42.588 -14.025 29.857 1.00 57.81 81 ASN A C 1
ATOM 665 O O . ASN A 1 81 ? -43.245 -14.803 30.549 1.00 57.81 81 ASN A O 1
ATOM 669 N N . ASN A 1 82 ? -42.474 -12.733 30.179 1.00 53.03 82 ASN A N 1
ATOM 670 C CA . ASN A 1 82 ? -43.061 -12.199 31.416 1.00 53.03 82 ASN A CA 1
ATOM 671 C C . ASN A 1 82 ? -44.506 -11.683 31.280 1.00 53.03 82 ASN A C 1
ATOM 673 O O . ASN A 1 82 ? -45.199 -11.607 32.292 1.00 53.03 82 ASN A O 1
ATOM 677 N N . ASP A 1 83 ? -45.034 -11.468 30.069 1.00 50.12 83 ASP A N 1
ATOM 678 C CA . ASP A 1 83 ? -46.393 -10.908 29.929 1.00 50.12 83 ASP A CA 1
ATOM 679 C C . ASP A 1 83 ? -47.510 -11.960 29.821 1.00 50.12 83 ASP A C 1
ATOM 681 O O . ASP A 1 83 ? -48.686 -11.627 29.942 1.00 50.12 83 ASP A O 1
ATOM 685 N N . LYS A 1 84 ? -47.189 -13.250 29.641 1.00 43.22 84 LYS A N 1
ATOM 686 C CA . LYS A 1 84 ? -48.218 -14.306 29.500 1.00 43.22 84 LYS A CA 1
ATOM 687 C C . LYS A 1 84 ? -48.402 -15.221 30.709 1.00 43.22 84 LYS A C 1
ATOM 689 O O . LYS A 1 84 ? -49.222 -16.134 30.640 1.00 43.22 84 LYS A O 1
ATOM 694 N N . ARG A 1 85 ? -47.705 -14.989 31.828 1.00 38.78 85 ARG A N 1
ATOM 695 C CA . ARG A 1 85 ? -47.903 -15.791 33.055 1.00 38.78 85 ARG A CA 1
ATOM 696 C C . ARG A 1 85 ? -48.463 -15.043 34.263 1.00 38.78 85 ARG A C 1
ATOM 698 O O . ARG A 1 85 ? -48.843 -15.700 35.225 1.00 38.78 85 ARG A O 1
ATOM 705 N N . SER A 1 86 ? -48.653 -13.728 34.173 1.00 36.59 86 SER A N 1
ATOM 706 C CA . SER A 1 86 ? -49.264 -12.924 35.246 1.00 36.59 86 SER A CA 1
ATOM 707 C C . SER A 1 86 ? -50.729 -12.556 34.982 1.00 36.59 86 SER A C 1
ATOM 709 O O . SER A 1 86 ? -51.223 -11.549 35.472 1.00 36.59 86 SER A O 1
ATOM 711 N N . SER A 1 87 ? -51.463 -13.395 34.249 1.00 33.50 87 SER A N 1
ATOM 712 C CA . SER A 1 87 ? -52.928 -13.412 34.293 1.00 33.50 87 SER A CA 1
ATOM 713 C C . SER A 1 87 ? -53.387 -14.812 34.678 1.00 33.50 87 SER A C 1
ATOM 715 O O . SER A 1 87 ? -53.858 -15.552 33.825 1.00 33.50 87 SER A O 1
ATOM 717 N N . ASN A 1 88 ? -53.113 -15.223 35.920 1.00 31.03 88 ASN A N 1
ATOM 718 C CA . ASN A 1 88 ? -53.877 -16.209 36.698 1.00 31.03 88 ASN A CA 1
ATOM 719 C C . ASN A 1 88 ? -53.094 -16.540 37.973 1.00 31.03 88 ASN A C 1
ATOM 721 O O . ASN A 1 88 ? -52.358 -17.514 37.995 1.00 31.03 88 ASN A O 1
ATOM 725 N N . ILE A 1 89 ? -53.224 -15.698 39.001 1.00 30.36 89 ILE A N 1
ATOM 726 C CA . ILE A 1 89 ? -53.324 -16.039 40.436 1.00 30.36 89 ILE A CA 1
ATOM 727 C C . ILE A 1 89 ? -53.483 -14.693 41.160 1.00 30.36 89 ILE A C 1
ATOM 729 O O . ILE A 1 89 ? -52.561 -14.067 41.663 1.00 30.36 89 ILE A O 1
ATOM 733 N N . SER A 1 90 ? -54.711 -14.187 41.147 1.00 29.45 90 SER A N 1
ATOM 734 C CA . SER A 1 90 ? -55.201 -13.292 42.190 1.00 29.45 90 SER A CA 1
ATOM 735 C C . SER A 1 90 ? -56.402 -13.986 42.792 1.00 29.45 90 SER A C 1
ATOM 737 O O . SER A 1 90 ? -57.529 -13.773 42.364 1.00 29.45 90 SER A O 1
ATOM 739 N N . ARG A 1 91 ? -56.150 -14.887 43.742 1.00 27.72 91 ARG A N 1
ATOM 740 C CA . ARG A 1 91 ? -57.158 -15.321 44.704 1.00 27.72 91 ARG A CA 1
ATOM 741 C C . ARG A 1 91 ? -56.469 -15.724 46.012 1.00 27.72 91 ARG A C 1
ATOM 743 O O . ARG A 1 91 ? -55.825 -16.759 46.088 1.00 27.72 91 ARG A O 1
ATOM 750 N N . THR A 1 92 ? -56.700 -14.858 47.002 1.00 24.19 92 THR A N 1
ATOM 751 C CA . THR A 1 92 ? -56.885 -15.121 48.444 1.00 24.19 92 THR A CA 1
ATOM 752 C C . THR A 1 92 ? -55.677 -15.184 49.396 1.00 24.19 92 THR A C 1
ATOM 754 O O . THR A 1 92 ? -54.827 -16.052 49.259 1.00 24.19 92 THR A O 1
ATOM 757 N N . GLY A 1 93 ? -55.743 -14.322 50.435 1.00 27.77 93 GLY A N 1
ATOM 758 C CA . GLY A 1 93 ? -55.091 -14.416 51.762 1.00 27.77 93 GLY A CA 1
ATOM 759 C C . GLY A 1 93 ? -53.815 -13.575 51.910 1.00 27.77 93 GLY A C 1
ATOM 760 O O . GLY A 1 93 ? -52.773 -13.999 51.448 1.00 27.77 93 GLY A O 1
ATOM 761 N N . SER A 1 94 ? -53.825 -12.316 52.374 1.00 22.67 94 SER A N 1
ATOM 762 C CA . SER A 1 94 ? -54.033 -11.836 53.760 1.00 22.67 94 SER A CA 1
ATOM 763 C C . SER A 1 94 ? -53.123 -12.508 54.803 1.00 22.67 94 SER A C 1
ATOM 765 O O . SER A 1 94 ? -53.346 -13.668 55.130 1.00 22.67 94 SER A O 1
ATOM 767 N N . VAL A 1 95 ? -52.126 -11.787 55.341 1.00 27.86 95 VAL A N 1
ATOM 768 C CA . VAL A 1 95 ? -52.100 -11.187 56.701 1.00 27.86 95 VAL A CA 1
ATOM 769 C C . VAL A 1 95 ? -50.699 -10.614 57.012 1.00 27.86 95 VAL A C 1
ATOM 771 O O . VAL A 1 95 ? -49.676 -11.169 56.630 1.00 27.86 95 VAL A O 1
ATOM 774 N N . ASN A 1 96 ? -50.715 -9.471 57.704 1.00 22.88 96 ASN A N 1
ATOM 775 C CA . ASN A 1 96 ? -49.615 -8.700 58.288 1.00 22.88 96 ASN A CA 1
ATOM 776 C C . ASN A 1 96 ? -48.754 -9.447 59.319 1.00 22.88 96 ASN A C 1
ATOM 778 O O . ASN A 1 96 ? -49.321 -10.041 60.228 1.00 22.88 96 ASN A O 1
ATOM 782 N N . THR A 1 97 ? -47.445 -9.176 59.288 1.00 27.25 97 THR A N 1
ATOM 783 C CA . THR A 1 97 ? -46.583 -8.658 60.385 1.00 27.25 97 THR A CA 1
ATOM 784 C C . THR A 1 97 ? -45.213 -8.384 59.737 1.00 27.25 97 THR A C 1
ATOM 786 O O . THR A 1 97 ? -44.723 -9.210 58.984 1.00 27.25 97 THR A O 1
ATOM 789 N N . GLY A 1 98 ? -44.567 -7.223 59.822 1.00 21.59 98 GLY A N 1
ATOM 790 C CA . GLY A 1 98 ? -44.454 -6.345 60.972 1.00 21.59 98 GLY A CA 1
ATOM 791 C C . GLY A 1 98 ? -43.306 -6.824 61.852 1.00 21.59 98 GLY A C 1
ATOM 792 O O . GLY A 1 98 ? -43.596 -7.359 62.906 1.00 21.59 98 GLY A O 1
ATOM 793 N N . ASP A 1 99 ? -42.053 -6.642 61.418 1.00 30.62 99 ASP A N 1
ATOM 794 C CA . ASP A 1 99 ? -40.915 -6.560 62.336 1.00 30.62 99 ASP A CA 1
ATOM 795 C C . ASP A 1 99 ? -39.764 -5.737 61.745 1.00 30.62 99 ASP A C 1
ATOM 797 O O . ASP A 1 99 ? -39.271 -5.961 60.640 1.00 30.62 99 ASP A O 1
ATOM 801 N N . LYS A 1 100 ? -39.393 -4.722 62.525 1.00 22.61 100 LYS A N 1
ATOM 802 C CA . LYS A 1 100 ? -38.210 -3.876 62.398 1.00 22.61 100 LYS A CA 1
ATOM 803 C C . LYS A 1 100 ? -37.044 -4.618 63.041 1.00 22.61 100 LYS A C 1
ATOM 805 O O . LYS A 1 100 ? -37.186 -4.973 64.204 1.00 22.61 100 LYS A O 1
ATOM 810 N N . ILE A 1 101 ? -35.880 -4.690 62.396 1.00 26.67 101 ILE A N 1
ATOM 811 C CA . ILE A 1 101 ? -34.596 -4.685 63.116 1.00 26.67 101 ILE A CA 1
ATOM 812 C C . ILE A 1 101 ? -33.611 -3.763 62.390 1.00 26.67 101 ILE A C 1
ATOM 814 O O . ILE A 1 101 ? -33.530 -3.717 61.166 1.00 26.67 101 ILE A O 1
ATOM 818 N N . GLN A 1 102 ? -32.955 -2.973 63.230 1.00 21.41 102 GLN A N 1
ATOM 819 C CA . GLN A 1 102 ? -32.057 -1.850 63.022 1.00 21.41 102 GLN A CA 1
ATOM 820 C C . GLN A 1 102 ? -30.623 -2.261 62.644 1.00 21.41 102 GLN A C 1
ATOM 822 O O . GLN A 1 102 ? -30.128 -3.288 63.093 1.00 21.41 102 GLN A O 1
ATOM 827 N N . THR A 1 103 ? -29.989 -1.373 61.870 1.00 20.77 103 THR A N 1
ATOM 828 C CA . THR A 1 103 ? -28.590 -0.888 61.927 1.00 20.77 103 THR A CA 1
ATOM 829 C C . THR A 1 103 ? -27.548 -1.663 62.745 1.00 20.77 103 THR A C 1
ATOM 831 O O . THR A 1 103 ? -27.663 -1.756 63.966 1.00 20.77 103 THR A O 1
ATOM 834 N N . ILE A 1 104 ? -26.436 -2.005 62.081 1.00 27.44 104 ILE A N 1
ATOM 835 C CA . ILE A 1 104 ? -25.108 -2.181 62.689 1.00 27.44 104 ILE A CA 1
ATOM 836 C C . ILE A 1 104 ? -24.110 -1.278 61.946 1.00 27.44 104 ILE A C 1
ATOM 838 O O . ILE A 1 104 ? -24.141 -1.181 60.719 1.00 27.44 104 ILE A O 1
ATOM 842 N N . HIS A 1 105 ? -23.316 -0.579 62.756 1.00 21.89 105 HIS A N 1
ATOM 843 C CA . HIS A 1 105 ? -22.296 0.422 62.460 1.00 21.89 105 HIS A CA 1
ATOM 844 C C . HIS A 1 105 ? -21.018 -0.153 61.825 1.00 21.89 105 HIS A C 1
ATOM 846 O O . HIS A 1 105 ? -20.643 -1.289 62.099 1.00 21.89 105 HIS A O 1
ATOM 852 N N . GLU A 1 106 ? -20.393 0.705 61.014 1.00 20.91 106 GLU A N 1
ATOM 853 C CA . GLU A 1 106 ? -18.962 1.057 60.939 1.00 20.91 106 GLU A CA 1
ATOM 854 C C . GLU A 1 106 ? -17.931 0.110 61.575 1.00 20.91 106 GLU A C 1
ATOM 856 O O . GLU A 1 106 ? -17.869 -0.008 62.794 1.00 20.91 106 GLU A O 1
ATOM 861 N N . GLU A 1 107 ? -17.007 -0.382 60.743 1.00 26.05 107 GLU A N 1
ATOM 862 C CA . GLU A 1 107 ? -15.586 -0.480 61.094 1.00 26.05 107 GLU A CA 1
ATOM 863 C C . GLU A 1 107 ? -14.748 0.006 59.900 1.00 26.05 107 GLU A C 1
ATOM 865 O O . GLU A 1 107 ? -14.765 -0.569 58.809 1.00 26.05 107 GLU A O 1
ATOM 870 N N . GLU A 1 108 ? -14.067 1.129 60.125 1.00 20.69 108 GLU A N 1
ATOM 871 C CA . GLU A 1 108 ? -12.961 1.653 59.331 1.00 20.69 108 GLU A CA 1
ATOM 872 C C . GLU A 1 108 ? -11.695 0.849 59.659 1.00 20.69 108 GLU A C 1
ATOM 874 O O . GLU A 1 108 ? -11.404 0.576 60.824 1.00 20.69 108 GLU A O 1
ATOM 879 N N . GLY A 1 109 ? -10.927 0.496 58.630 1.00 23.45 109 GLY A N 1
ATOM 880 C CA . GLY A 1 109 ? -9.617 -0.133 58.751 1.00 23.45 109 GLY A CA 1
ATOM 881 C C . GLY A 1 109 ? -8.684 0.440 57.695 1.00 23.45 109 GLY A C 1
ATOM 882 O O . GLY A 1 109 ? -8.738 0.047 56.532 1.00 23.45 109 GLY A O 1
ATOM 883 N N . GLU A 1 110 ? -7.882 1.413 58.117 1.00 20.31 110 GLU A N 1
ATOM 884 C CA . GLU A 1 110 ? -6.754 1.985 57.389 1.00 20.31 110 GLU A CA 1
ATOM 885 C C . GLU A 1 110 ? -5.605 0.971 57.295 1.00 20.31 110 GLU A C 1
ATOM 887 O O . GLU A 1 110 ? -5.154 0.461 58.319 1.00 20.31 110 GLU A O 1
ATOM 892 N N . GLU A 1 111 ? -5.046 0.773 56.100 1.00 28.09 111 GLU A N 1
ATOM 893 C CA . GLU A 1 111 ? -3.659 0.334 55.936 1.00 28.09 111 GLU A CA 1
ATOM 894 C C . GLU A 1 111 ? -2.956 1.183 54.871 1.00 28.09 111 GLU A C 1
ATOM 896 O O . GLU A 1 111 ? -3.554 1.689 53.920 1.00 28.09 111 GLU A O 1
ATOM 901 N N . LYS A 1 112 ? -1.678 1.402 55.162 1.00 20.94 112 LYS A N 1
ATOM 902 C CA . LYS A 1 112 ? -0.772 2.455 54.712 1.00 20.94 112 LYS A CA 1
ATOM 903 C C . LYS A 1 112 ? 0.220 1.937 53.657 1.00 20.94 112 LYS A C 1
ATOM 905 O O . LYS A 1 112 ? 0.246 0.752 53.354 1.00 20.94 112 LYS A O 1
ATOM 910 N N . GLU A 1 113 ? 1.102 2.866 53.273 1.00 24.23 113 GLU A N 1
ATOM 911 C CA . GLU A 1 113 ? 2.446 2.706 52.684 1.00 24.23 113 GLU A CA 1
ATOM 912 C C . GLU A 1 113 ? 2.470 2.781 51.149 1.00 24.23 113 GLU A C 1
ATOM 914 O O . GLU A 1 113 ? 1.897 1.961 50.443 1.00 24.23 113 GLU A O 1
ATOM 919 N N . GLU A 1 114 ? 2.831 3.945 50.595 1.00 21.67 114 GLU A N 1
ATOM 920 C CA . GLU A 1 114 ? 4.198 4.487 50.401 1.00 21.67 114 GLU A CA 1
ATOM 921 C C . GLU A 1 114 ? 4.869 3.886 49.157 1.00 21.67 114 GLU A C 1
ATOM 923 O O . GLU A 1 114 ? 5.187 2.707 49.125 1.00 21.67 114 GLU A O 1
ATOM 928 N N . GLU A 1 115 ? 5.080 4.714 48.125 1.00 28.73 115 GLU A N 1
ATOM 929 C CA . GLU A 1 115 ? 6.422 5.018 47.603 1.00 28.73 115 GLU A CA 1
ATOM 930 C C . GLU A 1 115 ? 6.375 6.060 46.465 1.00 28.73 115 GLU A C 1
ATOM 932 O O . GLU A 1 115 ? 5.446 6.142 45.659 1.00 28.73 115 GLU A O 1
ATOM 937 N N . GLU A 1 116 ? 7.410 6.896 46.472 1.00 22.11 116 GLU A N 1
ATOM 938 C CA . GLU A 1 116 ? 7.716 8.030 45.605 1.00 22.11 116 GLU A CA 1
ATOM 939 C C . GLU A 1 116 ? 8.116 7.624 44.172 1.00 22.11 116 GLU A C 1
ATOM 941 O O . GLU A 1 116 ? 8.856 6.662 43.979 1.00 22.11 116 GLU A O 1
ATOM 946 N N . ASN A 1 117 ? 7.779 8.442 43.165 1.00 27.61 117 ASN A N 1
ATOM 947 C CA . ASN A 1 117 ? 8.764 9.295 42.472 1.00 27.61 117 ASN A CA 1
ATOM 948 C C . ASN A 1 117 ? 8.197 10.003 41.225 1.00 27.61 117 ASN A C 1
ATOM 950 O O . ASN A 1 117 ? 7.758 9.389 40.260 1.00 27.61 117 ASN A O 1
ATOM 954 N N . ASP A 1 118 ? 8.300 11.327 41.301 1.00 23.03 118 ASP A N 1
ATOM 955 C CA . ASP A 1 118 ? 8.861 12.269 40.330 1.00 23.03 118 ASP A CA 1
ATOM 956 C C . ASP A 1 118 ? 8.339 12.402 38.878 1.00 23.03 118 ASP A C 1
ATOM 958 O O . ASP A 1 118 ? 8.458 11.529 38.025 1.00 23.03 118 ASP A O 1
ATOM 962 N N . ASN A 1 119 ? 7.892 13.638 38.614 1.00 25.94 119 ASN A N 1
ATOM 963 C CA . ASN A 1 119 ? 7.993 14.427 37.383 1.00 25.94 119 ASN A CA 1
ATOM 964 C C . ASN A 1 119 ? 7.588 13.802 36.034 1.00 25.94 119 ASN A C 1
ATOM 966 O O . ASN A 1 119 ? 8.350 13.098 35.379 1.00 25.94 119 ASN A O 1
ATOM 970 N N . THR A 1 120 ? 6.489 14.304 35.459 1.00 28.77 120 THR A N 1
ATOM 971 C CA . THR A 1 120 ? 6.533 15.360 34.418 1.00 28.77 120 THR A CA 1
ATOM 972 C C . THR A 1 120 ? 5.111 15.661 33.941 1.00 28.77 120 THR A C 1
ATOM 974 O O . THR A 1 120 ? 4.422 14.823 33.362 1.00 28.77 120 THR A O 1
ATOM 977 N N . THR A 1 121 ? 4.687 16.904 34.146 1.00 23.45 121 THR A N 1
ATOM 978 C CA . THR A 1 121 ? 3.486 17.516 33.577 1.00 23.45 121 THR A CA 1
ATOM 979 C C . THR A 1 121 ? 3.449 17.356 32.054 1.00 23.45 121 THR A C 1
ATOM 981 O O . THR A 1 121 ? 4.110 18.093 31.330 1.00 23.45 121 THR A O 1
ATOM 984 N N . THR A 1 122 ? 2.625 16.438 31.552 1.00 27.92 122 THR A N 1
ATOM 985 C CA . THR A 1 122 ? 2.059 16.540 30.202 1.00 27.92 122 THR A CA 1
ATOM 986 C C . THR A 1 122 ? 0.552 16.615 30.350 1.00 27.92 122 THR A C 1
ATOM 988 O O . THR A 1 122 ? -0.140 15.606 30.476 1.00 27.92 122 THR A O 1
ATOM 991 N N . THR A 1 123 ? 0.055 17.849 30.378 1.00 25.11 123 THR A N 1
ATOM 992 C CA . THR A 1 123 ? -1.363 18.195 30.320 1.00 25.11 123 THR A CA 1
ATOM 993 C C . THR A 1 123 ? -1.951 17.654 29.018 1.00 25.11 123 THR A C 1
ATOM 995 O O . THR A 1 123 ? -2.013 18.350 28.009 1.00 25.11 123 THR A O 1
ATOM 998 N N . THR A 1 124 ? -2.368 16.391 29.019 1.00 30.02 124 THR A N 1
ATOM 999 C CA . THR A 1 124 ? -3.207 15.848 27.956 1.00 30.02 124 THR A CA 1
ATOM 1000 C C . THR A 1 124 ? -4.627 16.208 28.342 1.00 30.02 124 THR A C 1
ATOM 1002 O O . THR A 1 124 ? -5.206 15.628 29.257 1.00 30.02 124 THR A O 1
ATOM 1005 N N . THR A 1 125 ? -5.158 17.249 27.710 1.00 28.22 125 THR A N 1
ATOM 1006 C CA . THR A 1 125 ? -6.549 17.664 27.856 1.00 28.22 125 THR A CA 1
ATOM 1007 C C . THR A 1 125 ? -7.440 16.537 27.337 1.00 28.22 125 THR A C 1
ATOM 1009 O O . THR A 1 125 ? -7.788 16.493 26.160 1.00 28.22 125 THR A O 1
ATOM 1012 N N . THR A 1 126 ? -7.793 15.590 28.203 1.00 29.98 126 THR A N 1
ATOM 1013 C CA . THR A 1 126 ? -8.870 14.640 27.940 1.00 29.98 126 THR A CA 1
ATOM 1014 C C . THR A 1 126 ? -10.152 15.452 27.928 1.00 29.98 126 THR A C 1
ATOM 1016 O O . THR A 1 126 ? -10.693 15.818 28.969 1.00 29.98 126 THR A O 1
ATOM 1019 N N . THR A 1 127 ? -10.617 15.806 26.733 1.00 28.33 127 THR A N 1
ATOM 1020 C CA . THR A 1 127 ? -11.983 16.275 26.544 1.00 28.33 127 THR A CA 1
ATOM 1021 C C . THR A 1 127 ? -12.893 15.102 26.883 1.00 28.33 127 THR A C 1
ATOM 1023 O O . THR A 1 127 ? -13.199 14.268 26.036 1.00 28.33 127 THR A O 1
ATOM 1026 N N . THR A 1 128 ? -13.282 14.999 28.152 1.00 29.22 128 THR A N 1
ATOM 1027 C CA . THR A 1 128 ? -14.383 14.149 28.586 1.00 29.22 128 THR A CA 1
ATOM 1028 C C . THR A 1 128 ? -15.636 14.716 27.939 1.00 29.22 128 THR A C 1
ATOM 1030 O O . THR A 1 128 ? -16.279 15.615 28.476 1.00 29.22 128 THR A O 1
ATOM 1033 N N . THR A 1 129 ? -15.963 14.240 26.739 1.00 30.22 129 THR A N 1
ATOM 1034 C CA . THR A 1 129 ? -17.301 14.409 26.186 1.00 30.22 129 THR A CA 1
ATOM 1035 C C . THR A 1 129 ? -18.234 13.647 27.111 1.00 30.22 129 THR A C 1
ATOM 1037 O O . THR A 1 129 ? -18.346 12.426 27.048 1.00 30.22 129 THR A O 1
ATOM 1040 N N . THR A 1 130 ? -18.854 14.381 28.028 1.00 29.45 130 THR A N 1
ATOM 1041 C CA . THR A 1 130 ? -19.964 13.905 28.836 1.00 29.45 130 THR A CA 1
ATOM 1042 C C . THR A 1 130 ? -21.064 13.532 27.854 1.00 29.45 130 THR A C 1
ATOM 1044 O O . THR A 1 130 ? -21.704 14.399 27.260 1.00 29.45 130 THR A O 1
ATOM 1047 N N . ILE A 1 131 ? -21.240 12.236 27.606 1.00 36.38 131 ILE A N 1
ATOM 1048 C CA . ILE A 1 131 ? -22.445 11.756 26.946 1.00 36.38 131 ILE A CA 1
ATOM 1049 C C . ILE A 1 131 ? -23.556 12.017 27.955 1.00 36.38 131 ILE A C 1
ATOM 1051 O O . ILE A 1 131 ? -23.686 11.316 28.957 1.00 36.38 131 ILE A O 1
ATOM 1055 N N . THR A 1 132 ? -24.316 13.084 27.724 1.00 27.69 132 THR A N 1
ATOM 1056 C CA . THR A 1 132 ? -25.597 13.314 28.378 1.00 27.69 132 THR A CA 1
ATOM 1057 C C . THR A 1 132 ? -26.518 12.195 27.917 1.00 27.69 132 THR A C 1
ATOM 1059 O O . THR A 1 132 ? -27.207 12.320 26.905 1.00 27.69 132 THR A O 1
ATOM 1062 N N . THR A 1 133 ? -26.488 11.064 28.620 1.00 33.69 133 THR A N 1
ATOM 1063 C CA . THR A 1 133 ? -27.509 10.036 28.475 1.00 33.69 133 THR A CA 1
ATOM 1064 C C . THR A 1 133 ? -28.819 10.710 28.839 1.00 33.69 133 THR A C 1
ATOM 1066 O O . THR A 1 133 ? -29.060 11.077 29.989 1.00 33.69 133 THR A O 1
ATOM 1069 N N . THR A 1 134 ? -29.650 10.957 27.834 1.00 31.22 134 THR A N 1
ATOM 1070 C CA . THR A 1 134 ? -31.053 11.252 28.064 1.00 31.22 134 THR A CA 1
ATOM 1071 C C . THR A 1 134 ? -31.603 10.013 28.754 1.00 31.22 134 THR A C 1
ATOM 1073 O O . THR A 1 134 ? -31.780 8.968 28.137 1.00 31.22 134 THR A O 1
ATOM 1076 N N . ASN A 1 135 ? -31.765 10.095 30.075 1.00 34.16 135 ASN A N 1
ATOM 1077 C CA . ASN A 1 135 ? -32.372 9.049 30.885 1.00 34.16 135 ASN A CA 1
ATOM 1078 C C . ASN A 1 135 ? -33.862 8.953 30.523 1.00 34.16 135 ASN A C 1
ATOM 1080 O O . ASN A 1 135 ? -34.738 9.316 31.301 1.00 34.16 135 ASN A O 1
ATOM 1084 N N . THR A 1 136 ? -34.176 8.483 29.318 1.00 35.16 136 THR A N 1
ATOM 1085 C CA . THR A 1 136 ? -35.433 7.791 29.074 1.00 35.16 136 THR A CA 1
ATOM 1086 C C . THR A 1 136 ? -35.307 6.458 29.789 1.00 35.16 136 THR A C 1
ATOM 1088 O O . THR A 1 136 ? -34.731 5.510 29.259 1.00 35.16 136 THR A O 1
ATOM 1091 N N . THR A 1 137 ? -35.773 6.424 31.037 1.00 33.22 137 THR A N 1
ATOM 1092 C CA . THR A 1 137 ? -35.903 5.207 31.835 1.00 33.22 137 THR A CA 1
ATOM 1093 C C . THR A 1 137 ? -36.878 4.270 31.128 1.00 33.22 137 THR A C 1
ATOM 1095 O O . THR A 1 137 ? -38.084 4.318 31.357 1.00 33.22 137 THR A O 1
ATOM 1098 N N . TYR A 1 138 ? -36.373 3.428 30.232 1.00 44.91 138 TYR A N 1
ATOM 1099 C CA . TYR A 1 138 ? -37.094 2.232 29.828 1.00 44.91 138 TYR A CA 1
ATOM 1100 C C . TYR A 1 138 ? -37.025 1.266 31.010 1.00 44.91 138 TYR A C 1
ATOM 1102 O O . TYR A 1 138 ? -35.944 0.863 31.433 1.00 44.91 138 TYR A O 1
ATOM 1110 N N . ASN A 1 139 ? -38.178 0.944 31.594 1.00 52.22 139 ASN A N 1
ATOM 1111 C CA . ASN A 1 139 ? -38.274 -0.114 32.589 1.00 52.22 139 ASN A CA 1
ATOM 1112 C C . ASN A 1 139 ? -38.172 -1.448 31.838 1.00 52.22 139 ASN A C 1
ATOM 1114 O O . ASN A 1 139 ? -39.161 -1.921 31.281 1.00 52.22 139 ASN A O 1
ATOM 1118 N N . TYR A 1 140 ? -36.958 -1.981 31.698 1.00 59.56 140 TYR A N 1
ATOM 1119 C CA . TYR A 1 140 ? -36.741 -3.260 31.027 1.00 59.56 140 TYR A CA 1
ATOM 1120 C C . TYR A 1 140 ? -37.315 -4.393 31.886 1.00 59.56 140 TYR A C 1
ATOM 1122 O O . TYR A 1 140 ? -37.000 -4.506 33.069 1.00 59.56 140 TYR A O 1
ATOM 1130 N N . ASN A 1 141 ? -38.133 -5.264 31.289 1.00 66.38 141 ASN A N 1
ATOM 1131 C CA . ASN A 1 141 ? -38.815 -6.347 32.009 1.00 66.38 141 ASN A CA 1
ATOM 1132 C C . ASN A 1 141 ? -37.867 -7.505 32.390 1.00 66.38 141 ASN A C 1
ATOM 1134 O O . ASN A 1 141 ? -38.255 -8.379 33.168 1.00 66.38 141 ASN A O 1
ATOM 1138 N N . ASN A 1 142 ? -36.663 -7.558 31.801 1.00 79.62 142 ASN A N 1
ATOM 1139 C CA . ASN A 1 142 ? -35.637 -8.578 32.044 1.00 79.62 142 ASN A CA 1
ATOM 1140 C C . ASN A 1 142 ? -34.237 -8.079 31.610 1.00 79.62 142 ASN A C 1
ATOM 1142 O O . ASN A 1 142 ? -34.126 -7.325 30.641 1.00 79.62 142 ASN A O 1
ATOM 1146 N N . LEU A 1 143 ? -33.171 -8.581 32.247 1.00 84.81 143 LEU A N 1
ATOM 1147 C CA . LEU A 1 143 ? -31.759 -8.315 31.924 1.00 84.81 143 LEU A CA 1
ATOM 1148 C C . LEU A 1 143 ? -31.431 -8.561 30.444 1.00 84.81 143 LEU A C 1
ATOM 1150 O O . LEU A 1 143 ? -30.613 -7.860 29.864 1.00 84.81 143 LEU A O 1
ATOM 1154 N N . ILE A 1 144 ? -32.078 -9.540 29.811 1.00 86.12 144 ILE A N 1
ATOM 1155 C CA . ILE A 1 144 ? -31.823 -9.889 28.406 1.00 86.12 144 ILE A CA 1
ATOM 1156 C C . ILE A 1 144 ? -32.365 -8.818 27.447 1.00 86.12 144 ILE A C 1
ATOM 1158 O O . ILE A 1 144 ? -31.725 -8.531 26.435 1.00 86.12 144 ILE A O 1
ATOM 1162 N N . GLN A 1 145 ? -33.499 -8.186 27.777 1.00 87.44 145 GLN A N 1
ATOM 1163 C CA . GLN A 1 145 ? -34.007 -7.049 27.001 1.00 87.44 145 GLN A CA 1
ATOM 1164 C C . GLN A 1 145 ? -33.051 -5.860 27.104 1.00 87.44 145 GLN A C 1
ATOM 1166 O O . GLN A 1 145 ? -32.785 -5.189 26.109 1.00 87.44 145 GLN A O 1
ATOM 1171 N N . GLU A 1 146 ? -32.511 -5.630 28.301 1.00 86.44 146 GLU A N 1
ATOM 1172 C CA . GLU A 1 146 ? -31.538 -4.572 28.544 1.00 86.44 146 GLU A CA 1
ATOM 1173 C C . GLU A 1 146 ? -30.204 -4.851 27.843 1.00 86.44 146 GLU A C 1
ATOM 1175 O O . GLU A 1 146 ? -29.705 -3.980 27.142 1.00 86.44 146 GLU A O 1
ATOM 1180 N N . TYR A 1 147 ? -29.675 -6.077 27.926 1.00 90.56 147 TYR A N 1
ATOM 1181 C CA . TYR A 1 147 ? -28.491 -6.504 27.176 1.00 90.56 147 TYR A CA 1
ATOM 1182 C C . TYR A 1 147 ? -28.672 -6.255 25.677 1.00 90.56 147 TYR A C 1
ATOM 1184 O O . TYR A 1 147 ? -27.826 -5.620 25.053 1.00 90.56 147 TYR A O 1
ATOM 1192 N N . TYR A 1 148 ? -29.801 -6.683 25.103 1.00 91.62 148 TYR A N 1
ATOM 1193 C CA . TYR A 1 148 ? -30.096 -6.437 23.694 1.00 91.62 148 TYR A CA 1
ATOM 1194 C C . TYR A 1 148 ? -30.147 -4.943 23.356 1.00 91.62 148 TYR A C 1
ATOM 1196 O O . TYR A 1 148 ? -29.515 -4.516 22.388 1.00 91.62 148 TYR A O 1
ATOM 1204 N N . ALA A 1 149 ? -30.844 -4.137 24.161 1.00 90.69 149 ALA A N 1
ATOM 1205 C CA . ALA A 1 149 ? -30.927 -2.695 23.954 1.00 90.69 149 ALA A CA 1
ATOM 1206 C C . ALA A 1 149 ? -29.547 -2.021 24.039 1.00 90.69 149 ALA A C 1
ATOM 1208 O O . ALA A 1 149 ? -29.196 -1.219 23.172 1.00 90.69 149 ALA A O 1
ATOM 1209 N N . THR A 1 150 ? -28.740 -2.389 25.036 1.00 90.38 150 THR A N 1
ATOM 1210 C CA . THR A 1 150 ? -27.393 -1.856 25.247 1.00 90.38 150 THR A CA 1
ATOM 1211 C C . THR A 1 150 ? -26.439 -2.247 24.119 1.00 90.38 150 THR A C 1
ATOM 1213 O O . THR A 1 150 ? -25.749 -1.377 23.596 1.00 90.38 150 THR A O 1
ATOM 1216 N N . ILE A 1 151 ? -26.425 -3.513 23.685 1.00 90.94 151 ILE A N 1
ATOM 1217 C CA . ILE A 1 151 ? -25.598 -3.972 22.554 1.00 90.94 151 ILE A CA 1
ATOM 1218 C C . ILE A 1 151 ? -25.997 -3.269 21.257 1.00 90.94 151 ILE A C 1
ATOM 1220 O O . ILE A 1 151 ? -25.132 -2.829 20.500 1.00 90.94 151 ILE A O 1
ATOM 1224 N N . LYS A 1 152 ? -27.301 -3.131 21.000 1.00 91.00 152 LYS A N 1
ATOM 1225 C CA . LYS A 1 152 ? -27.800 -2.436 19.812 1.00 91.00 152 LYS A CA 1
ATOM 1226 C C . LYS A 1 152 ? -27.355 -0.972 19.798 1.00 91.00 152 LYS A C 1
ATOM 1228 O O . LYS A 1 152 ? -26.780 -0.518 18.813 1.00 91.00 152 LYS A O 1
ATOM 1233 N N . GLN A 1 153 ? -27.540 -0.261 20.911 1.00 89.56 153 GLN A N 1
ATOM 1234 C CA . GLN A 1 153 ? -27.096 1.126 21.054 1.00 89.56 153 GLN A CA 1
ATOM 1235 C C . GLN A 1 153 ? -25.573 1.269 20.908 1.00 89.56 153 GLN A C 1
ATOM 1237 O O . GLN A 1 153 ? -25.104 2.214 20.268 1.00 89.56 153 GLN A O 1
ATOM 1242 N N . LEU A 1 154 ? -24.809 0.344 21.496 1.00 88.31 154 LEU A N 1
ATOM 1243 C CA . LEU A 1 154 ? -23.352 0.302 21.411 1.00 88.31 154 LEU A CA 1
ATOM 1244 C C . LEU A 1 154 ? -22.893 0.144 19.961 1.00 88.31 154 LEU A C 1
ATOM 1246 O O . LEU A 1 154 ? -22.074 0.932 19.503 1.00 88.31 154 LEU A O 1
ATOM 1250 N N . ASN A 1 155 ? -23.457 -0.806 19.214 1.00 87.25 155 ASN A N 1
ATOM 1251 C CA . ASN A 1 155 ? -23.113 -1.006 17.808 1.00 87.25 155 ASN A CA 1
ATOM 1252 C C . ASN A 1 155 ? -23.416 0.229 16.946 1.00 87.25 155 ASN A C 1
ATOM 1254 O O . ASN A 1 155 ? -22.543 0.692 16.208 1.00 87.25 155 ASN A O 1
ATOM 1258 N N . ASP A 1 156 ? -24.631 0.774 17.072 1.00 86.50 156 ASP A N 1
ATOM 1259 C CA . ASP A 1 156 ? -25.075 1.927 16.283 1.00 86.50 156 ASP A CA 1
ATOM 1260 C C . ASP A 1 156 ? -24.184 3.151 16.558 1.00 86.50 156 ASP A C 1
ATOM 1262 O O . ASP A 1 156 ? -23.794 3.873 15.637 1.00 86.50 156 ASP A O 1
ATOM 1266 N N . SER A 1 157 ? -23.788 3.346 17.820 1.00 86.31 157 SER A N 1
ATOM 1267 C CA . SER A 1 157 ? -22.927 4.458 18.232 1.00 86.31 157 SER A CA 1
ATOM 1268 C C . SER A 1 157 ? -21.460 4.239 17.853 1.00 86.31 157 SER A C 1
ATOM 1270 O O . SER A 1 157 ? -20.810 5.156 17.349 1.00 86.31 157 SER A O 1
ATOM 1272 N N . CYS A 1 158 ? -20.908 3.045 18.085 1.00 82.50 158 CYS A N 1
ATOM 1273 C CA . CYS A 1 158 ? -19.492 2.767 17.855 1.00 82.50 158 CYS A CA 1
ATOM 1274 C C . CYS A 1 158 ? -19.134 2.849 16.374 1.00 82.50 158 CYS A C 1
ATOM 1276 O O . CYS A 1 158 ? -18.159 3.516 16.037 1.00 82.50 158 CYS A O 1
ATOM 1278 N N . ILE A 1 159 ? -19.912 2.226 15.479 1.00 80.2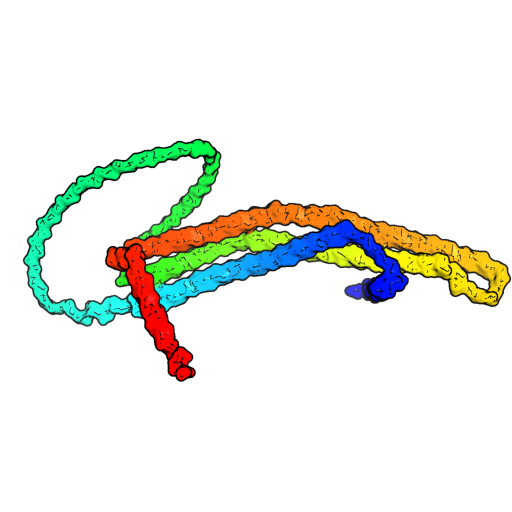5 159 ILE A N 1
ATOM 1279 C CA . ILE A 1 159 ? -19.598 2.264 14.042 1.00 80.25 159 ILE A CA 1
ATOM 1280 C C . ILE A 1 159 ? -19.652 3.707 13.530 1.00 80.25 159 ILE A C 1
ATOM 1282 O O . ILE A 1 159 ? -18.705 4.160 12.883 1.00 80.25 159 ILE A O 1
ATOM 1286 N N . ALA A 1 160 ? -20.715 4.446 13.865 1.00 84.62 160 ALA A N 1
ATOM 1287 C CA . ALA A 1 160 ? -20.897 5.824 13.415 1.00 84.62 160 ALA A CA 1
ATOM 1288 C C . ALA A 1 160 ? -19.769 6.755 13.898 1.00 84.62 160 ALA A C 1
ATOM 1290 O O . ALA A 1 160 ? -19.279 7.591 13.137 1.00 84.62 160 ALA A O 1
ATOM 1291 N N . ASN A 1 161 ? -19.314 6.581 15.143 1.00 86.12 161 ASN A N 1
ATOM 1292 C CA . ASN A 1 161 ? -18.258 7.406 15.730 1.00 86.12 161 ASN A CA 1
ATOM 1293 C C . ASN A 1 161 ? -16.844 7.004 15.288 1.00 86.12 161 ASN A C 1
ATOM 1295 O O . ASN A 1 161 ? -15.942 7.843 15.325 1.00 86.12 161 ASN A O 1
ATOM 1299 N N . LEU A 1 162 ? -16.628 5.748 14.888 1.00 88.94 162 LEU A N 1
ATOM 1300 C CA . LEU A 1 162 ? -15.306 5.229 14.531 1.00 88.94 162 LEU A CA 1
ATOM 1301 C C . LEU A 1 162 ? -14.979 5.391 13.048 1.00 88.94 162 LEU A C 1
ATOM 1303 O O . LEU A 1 162 ? -13.831 5.665 12.696 1.00 88.94 162 LEU A O 1
ATOM 1307 N N . GLU A 1 163 ? -15.974 5.222 12.177 1.00 91.31 163 GLU A N 1
ATOM 1308 C CA . GLU A 1 163 ? -15.763 5.146 10.733 1.00 91.31 163 GLU A CA 1
ATOM 1309 C C . GLU A 1 163 ? -15.145 6.426 10.166 1.00 91.31 163 GLU A C 1
ATOM 1311 O O . GLU A 1 163 ? -14.186 6.366 9.393 1.00 91.31 163 GLU A O 1
ATOM 1316 N N . ASN A 1 164 ? -15.663 7.591 10.559 1.00 93.44 164 ASN A N 1
ATOM 1317 C CA . ASN A 1 164 ? -15.165 8.853 10.027 1.00 93.44 164 ASN A CA 1
ATOM 1318 C C . ASN A 1 164 ? -13.710 9.139 10.459 1.00 93.44 164 ASN A C 1
ATOM 1320 O O . ASN A 1 164 ? -12.882 9.351 9.568 1.00 93.44 164 ASN A O 1
ATOM 1324 N N . PRO A 1 165 ? -13.344 9.082 11.759 1.00 93.94 165 PRO A N 1
ATOM 1325 C CA . PRO A 1 165 ? -11.947 9.189 12.176 1.00 93.94 165 PRO A CA 1
ATOM 1326 C C . PRO A 1 165 ? -11.048 8.176 11.470 1.00 93.94 165 PRO A C 1
ATOM 1328 O O . PRO A 1 165 ? -10.053 8.571 10.875 1.00 93.94 165 PRO A O 1
ATOM 1331 N N . TYR A 1 166 ? -11.436 6.898 11.441 1.00 95.69 166 TYR A N 1
ATOM 1332 C CA . TYR A 1 166 ? -10.658 5.837 10.803 1.00 95.69 166 TYR A CA 1
ATOM 1333 C C . TYR A 1 166 ? -10.353 6.121 9.333 1.00 95.69 166 TYR A C 1
ATOM 1335 O O . TYR A 1 166 ? -9.208 6.016 8.881 1.00 95.69 166 TYR A O 1
ATOM 1343 N N . ASN A 1 167 ? -11.374 6.522 8.577 1.00 95.56 167 ASN A N 1
ATOM 1344 C CA . ASN A 1 167 ? -11.200 6.852 7.175 1.00 95.56 167 ASN A CA 1
ATOM 1345 C C . ASN A 1 167 ? -10.284 8.067 7.001 1.00 95.56 167 ASN A C 1
ATOM 1347 O O . ASN A 1 167 ? -9.379 8.032 6.171 1.00 95.56 167 ASN A O 1
ATOM 1351 N N . GLN A 1 168 ? -10.476 9.126 7.790 1.00 95.81 168 GLN A N 1
ATOM 1352 C CA . GLN A 1 168 ? -9.726 10.374 7.646 1.00 95.81 168 GLN A CA 1
ATOM 1353 C C . GLN A 1 168 ? -8.264 10.277 8.091 1.00 95.81 168 GLN A C 1
ATOM 1355 O O . GLN A 1 168 ? -7.405 10.872 7.442 1.00 95.81 168 GLN A O 1
ATOM 1360 N N . THR A 1 169 ? -7.973 9.551 9.169 1.00 96.19 169 THR A N 1
ATOM 1361 C CA . THR A 1 169 ? -6.645 9.550 9.797 1.00 96.19 169 THR A CA 1
ATOM 1362 C C . THR A 1 169 ? -5.811 8.318 9.474 1.00 96.19 169 THR A C 1
ATOM 1364 O O . THR A 1 169 ? -4.595 8.371 9.628 1.00 96.19 169 THR A O 1
ATOM 1367 N N . VAL A 1 170 ? -6.426 7.227 9.002 1.00 96.25 170 VAL A N 1
ATOM 1368 C CA . VAL A 1 170 ? -5.725 5.966 8.719 1.00 96.25 170 VAL A CA 1
ATOM 1369 C C . VAL A 1 170 ? -5.856 5.579 7.249 1.00 96.25 170 VAL A C 1
ATOM 1371 O O . VAL A 1 170 ? -4.860 5.534 6.523 1.00 96.25 170 VAL A O 1
ATOM 1374 N N . LEU A 1 171 ? -7.079 5.323 6.776 1.00 96.00 171 LEU A N 1
ATOM 1375 C CA . LEU A 1 171 ? -7.277 4.733 5.449 1.00 96.00 171 LEU A CA 1
ATOM 1376 C C . LEU A 1 171 ? -6.949 5.711 4.312 1.00 96.00 171 LEU A C 1
ATOM 1378 O O . LEU A 1 171 ? -6.229 5.349 3.379 1.00 96.00 171 LEU A O 1
ATOM 1382 N N . ASN A 1 172 ? -7.446 6.948 4.384 1.00 96.06 172 ASN A N 1
ATOM 1383 C CA . ASN A 1 172 ? -7.246 7.953 3.339 1.00 96.06 172 ASN A CA 1
ATOM 1384 C C . ASN A 1 172 ? -5.780 8.403 3.216 1.00 96.06 172 ASN A C 1
ATOM 1386 O O . ASN A 1 172 ? -5.298 8.470 2.083 1.00 96.06 172 ASN A O 1
ATOM 1390 N N . PRO A 1 173 ? -5.035 8.679 4.307 1.00 95.81 173 PRO A N 1
ATOM 1391 C CA . PRO A 1 173 ? -3.619 9.032 4.208 1.00 95.81 173 PRO A CA 1
ATOM 1392 C C . PRO A 1 173 ? -2.778 7.937 3.549 1.00 95.81 173 PRO A C 1
ATOM 1394 O O . PRO A 1 173 ? -1.968 8.235 2.671 1.00 95.81 173 PRO A O 1
ATOM 1397 N N . ILE A 1 174 ? -3.015 6.669 3.896 1.00 96.00 174 ILE A N 1
ATOM 1398 C CA . ILE A 1 174 ? -2.297 5.534 3.300 1.00 96.00 174 ILE A CA 1
ATOM 1399 C C . ILE A 1 174 ? -2.698 5.346 1.833 1.00 96.00 174 ILE A C 1
ATOM 1401 O O . ILE A 1 174 ? -1.834 5.155 0.980 1.00 96.00 174 ILE A O 1
ATOM 1405 N N . ALA A 1 175 ? -3.986 5.477 1.502 1.00 96.44 175 ALA A N 1
ATOM 1406 C CA . ALA A 1 175 ? -4.449 5.442 0.115 1.00 96.44 175 ALA A CA 1
ATOM 1407 C C . ALA A 1 175 ? -3.822 6.561 -0.735 1.00 96.44 175 ALA A C 1
ATOM 1409 O O . ALA A 1 175 ? -3.417 6.322 -1.873 1.00 96.44 175 ALA A O 1
ATOM 1410 N N . ARG A 1 176 ? -3.701 7.770 -0.173 1.00 95.75 176 ARG A N 1
ATOM 1411 C CA . ARG A 1 176 ? -3.043 8.915 -0.814 1.00 95.75 176 ARG A CA 1
ATOM 1412 C C . ARG A 1 176 ? -1.544 8.687 -0.984 1.00 95.75 176 ARG A C 1
ATOM 1414 O O . ARG A 1 176 ? -0.998 9.018 -2.026 1.00 95.75 176 ARG A O 1
ATOM 1421 N N . PHE A 1 177 ? -0.868 8.109 0.005 1.00 95.88 177 PHE A N 1
ATOM 1422 C CA . PHE A 1 177 ? 0.539 7.747 -0.150 1.00 95.88 177 PHE A CA 1
ATOM 1423 C C . PHE A 1 177 ? 0.725 6.736 -1.291 1.00 95.88 177 PHE A C 1
ATOM 1425 O O . PHE A 1 177 ? 1.585 6.915 -2.152 1.00 95.88 177 PHE A O 1
ATOM 1432 N N . ASN A 1 178 ? -0.148 5.728 -1.364 1.00 95.62 178 ASN A N 1
ATOM 1433 C CA . ASN A 1 178 ? -0.101 4.712 -2.411 1.00 95.62 178 ASN A CA 1
ATOM 1434 C C . ASN A 1 178 ? -0.404 5.270 -3.810 1.00 95.62 178 ASN A C 1
ATOM 1436 O O . ASN A 1 178 ? 0.078 4.723 -4.802 1.00 95.62 178 ASN A O 1
ATOM 1440 N N . SER A 1 179 ? -1.157 6.371 -3.930 1.00 95.81 179 SER A N 1
ATOM 1441 C CA . SER A 1 179 ? -1.430 6.973 -5.240 1.00 95.81 179 SER A CA 1
ATOM 1442 C C . SER A 1 179 ? -0.175 7.550 -5.900 1.00 95.81 179 SER A C 1
ATOM 1444 O O . SER A 1 179 ? -0.100 7.566 -7.127 1.00 95.81 179 SER A O 1
ATOM 1446 N N . TYR A 1 180 ? 0.841 7.955 -5.122 1.00 94.31 180 TYR A N 1
ATOM 1447 C CA . TYR A 1 180 ? 2.115 8.435 -5.673 1.00 94.31 180 TYR A CA 1
ATOM 1448 C C . TYR A 1 180 ? 2.857 7.358 -6.476 1.00 94.31 180 TYR A C 1
ATOM 1450 O O . TYR A 1 180 ? 3.636 7.680 -7.374 1.00 94.31 180 TYR A O 1
ATOM 1458 N N . TYR A 1 181 ? 2.600 6.073 -6.214 1.00 95.81 181 TYR A N 1
ATOM 1459 C CA . TYR A 1 181 ? 3.235 4.994 -6.968 1.00 95.81 181 TYR A CA 1
ATOM 1460 C C . TYR A 1 181 ? 2.847 4.981 -8.438 1.00 95.81 181 TYR A C 1
ATOM 1462 O O . TYR A 1 181 ? 3.669 4.607 -9.266 1.00 95.81 181 TYR A O 1
ATOM 1470 N N . ILE A 1 182 ? 1.644 5.441 -8.786 1.00 95.38 182 ILE A N 1
ATOM 1471 C CA . ILE A 1 182 ? 1.185 5.489 -10.178 1.00 95.38 182 ILE A CA 1
ATOM 1472 C C . ILE A 1 182 ? 2.143 6.346 -11.014 1.00 95.38 182 ILE A C 1
ATOM 1474 O O . ILE A 1 182 ? 2.635 5.909 -12.054 1.00 95.38 182 ILE A O 1
ATOM 1478 N N . GLU A 1 183 ? 2.456 7.548 -10.532 1.00 94.00 183 GLU A N 1
ATOM 1479 C CA . GLU A 1 183 ? 3.334 8.487 -11.231 1.00 94.00 183 GLU A CA 1
ATOM 1480 C C . GLU A 1 183 ? 4.777 7.978 -11.287 1.00 94.00 183 GLU A C 1
ATOM 1482 O O . GLU A 1 183 ? 5.419 8.013 -12.339 1.00 94.00 183 GLU A O 1
ATOM 1487 N N . ILE A 1 184 ? 5.276 7.436 -10.176 1.00 95.56 184 ILE A N 1
ATOM 1488 C CA . ILE A 1 184 ? 6.652 6.938 -10.076 1.00 95.56 184 ILE A CA 1
ATOM 1489 C C . ILE A 1 184 ? 6.859 5.712 -10.966 1.00 95.56 184 ILE A C 1
ATOM 1491 O O . ILE A 1 184 ? 7.873 5.616 -11.660 1.00 95.56 184 ILE A O 1
ATOM 1495 N N . ASN A 1 185 ? 5.872 4.821 -11.045 1.00 97.31 185 ASN A N 1
ATOM 1496 C CA . ASN A 1 185 ? 5.891 3.673 -11.945 1.00 97.31 185 ASN A CA 1
ATOM 1497 C C . ASN A 1 185 ? 5.966 4.080 -13.411 1.00 97.31 185 ASN A C 1
ATOM 1499 O O . ASN A 1 185 ? 6.708 3.469 -14.185 1.00 97.31 185 ASN A O 1
ATOM 1503 N N . GLU A 1 186 ? 5.262 5.143 -13.796 1.00 96.56 186 GLU A N 1
ATOM 1504 C CA . GLU A 1 186 ? 5.362 5.682 -15.148 1.00 96.56 186 GLU A CA 1
ATOM 1505 C C . GLU A 1 186 ? 6.751 6.276 -15.430 1.00 96.56 186 GLU A C 1
ATOM 1507 O O . GLU A 1 186 ? 7.273 6.108 -16.535 1.00 96.56 186 GLU A O 1
ATOM 1512 N N . ILE A 1 187 ? 7.404 6.909 -14.450 1.00 95.94 187 ILE A N 1
ATOM 1513 C CA . ILE A 1 187 ? 8.786 7.403 -14.596 1.00 95.94 187 ILE A CA 1
ATOM 1514 C C . ILE A 1 187 ? 9.775 6.232 -14.706 1.00 95.94 187 ILE A C 1
ATOM 1516 O O . ILE A 1 187 ? 10.608 6.226 -15.614 1.00 95.94 187 ILE A O 1
ATOM 1520 N N . ILE A 1 188 ? 9.646 5.199 -13.870 1.00 97.00 188 ILE A N 1
ATOM 1521 C CA . ILE A 1 188 ? 10.476 3.985 -13.941 1.00 97.00 188 ILE A CA 1
ATOM 1522 C C . ILE A 1 188 ? 10.336 3.311 -15.313 1.00 97.00 188 ILE A C 1
ATOM 1524 O O . ILE A 1 188 ? 11.329 2.989 -15.973 1.00 97.00 188 ILE A O 1
ATOM 1528 N N . LYS A 1 189 ? 9.103 3.178 -15.810 1.00 96.31 189 LYS A N 1
ATOM 1529 C CA . LYS A 1 189 ? 8.826 2.649 -17.149 1.00 96.31 189 LYS A CA 1
ATOM 1530 C C . LYS A 1 189 ? 9.434 3.523 -18.244 1.00 96.31 189 LYS A C 1
ATOM 1532 O O . LYS A 1 189 ? 9.976 3.001 -19.223 1.00 96.31 189 LYS A O 1
ATOM 1537 N N . LYS A 1 190 ? 9.369 4.853 -18.121 1.00 96.00 190 LYS A N 1
ATOM 1538 C CA . LYS A 1 190 ? 10.036 5.778 -19.054 1.00 96.00 190 LYS A CA 1
ATOM 1539 C C . LYS A 1 190 ? 11.549 5.569 -19.041 1.00 96.00 190 LYS A C 1
ATOM 1541 O O . LYS A 1 190 ? 12.122 5.444 -20.121 1.00 96.00 190 LYS A O 1
ATOM 1546 N N . ARG A 1 191 ? 12.173 5.452 -17.869 1.00 96.62 191 ARG A N 1
ATOM 1547 C CA . ARG A 1 191 ? 13.610 5.189 -17.721 1.00 96.62 191 ARG A CA 1
ATOM 1548 C C . ARG A 1 191 ? 14.013 3.868 -18.370 1.00 96.62 191 ARG A C 1
ATOM 1550 O O . ARG A 1 191 ? 14.941 3.863 -19.171 1.00 96.62 191 ARG A O 1
ATOM 1557 N N . HIS A 1 192 ? 13.268 2.789 -18.133 1.00 95.75 192 HIS A N 1
ATOM 1558 C CA . HIS A 1 192 ? 13.513 1.502 -18.793 1.00 95.75 192 HIS A CA 1
ATOM 1559 C C . HIS A 1 192 ? 13.453 1.617 -20.326 1.00 95.75 192 HIS A C 1
ATOM 1561 O O . HIS A 1 192 ? 14.331 1.128 -21.032 1.00 95.75 192 HIS A O 1
ATOM 1567 N N . ASN A 1 193 ? 12.461 2.336 -20.859 1.00 94.88 193 ASN A N 1
ATOM 1568 C CA . ASN A 1 193 ? 12.367 2.587 -22.298 1.00 94.88 193 ASN A CA 1
ATOM 1569 C C . ASN A 1 193 ? 13.554 3.400 -22.844 1.00 94.88 193 ASN A C 1
ATOM 1571 O O . ASN A 1 193 ? 14.003 3.129 -23.955 1.00 94.88 193 ASN A O 1
ATOM 1575 N N . LYS A 1 194 ? 14.044 4.402 -22.098 1.00 94.69 194 LYS A N 1
ATOM 1576 C CA . LYS A 1 194 ? 15.221 5.195 -22.494 1.00 94.69 194 LYS A CA 1
ATOM 1577 C C . LYS A 1 194 ? 16.505 4.379 -22.463 1.00 94.69 194 LYS A C 1
ATOM 1579 O O . LYS A 1 194 ? 17.305 4.518 -23.377 1.00 94.69 194 LYS A O 1
ATOM 1584 N N . LEU A 1 195 ? 16.653 3.500 -21.477 1.00 94.88 195 LEU A N 1
ATOM 1585 C CA . LEU A 1 195 ? 17.773 2.567 -21.387 1.00 94.88 195 LEU A CA 1
ATOM 1586 C C . LEU A 1 195 ? 17.829 1.641 -22.611 1.00 94.88 195 LEU A C 1
ATOM 1588 O O . LEU A 1 195 ? 18.875 1.510 -23.234 1.00 94.88 195 LEU A O 1
ATOM 1592 N N . LEU A 1 196 ? 16.685 1.083 -23.029 1.00 94.25 196 LEU A N 1
ATOM 1593 C CA . LEU A 1 196 ? 16.613 0.269 -24.249 1.00 94.25 196 LEU A CA 1
ATOM 1594 C C . LEU A 1 196 ? 16.931 1.074 -25.518 1.00 94.25 196 LEU A C 1
ATOM 1596 O O . LEU A 1 196 ? 17.568 0.549 -26.430 1.00 94.25 196 LEU A O 1
ATOM 1600 N N . ASP A 1 197 ? 16.482 2.331 -25.602 1.00 92.81 197 ASP A N 1
ATOM 1601 C CA . ASP A 1 197 ? 16.822 3.208 -26.729 1.00 92.81 197 ASP A CA 1
ATOM 1602 C C . ASP A 1 197 ? 18.348 3.487 -26.756 1.00 92.81 197 ASP A C 1
ATOM 1604 O O . ASP A 1 197 ? 18.951 3.466 -27.832 1.00 92.81 197 ASP A O 1
ATOM 1608 N N . TYR A 1 198 ? 18.974 3.688 -25.588 1.00 94.38 198 TYR A N 1
ATOM 1609 C CA . TYR A 1 198 ? 20.416 3.913 -25.422 1.00 94.38 198 TYR A CA 1
ATOM 1610 C C . TYR A 1 198 ? 21.249 2.687 -25.813 1.00 94.38 198 TYR A C 1
ATOM 1612 O O . TYR A 1 198 ? 22.098 2.785 -26.701 1.00 94.38 198 TYR A O 1
ATOM 1620 N N . ASP A 1 199 ? 20.951 1.514 -25.247 1.00 93.56 199 ASP A N 1
ATOM 1621 C CA . ASP A 1 199 ? 21.669 0.268 -25.548 1.00 93.56 199 ASP A CA 1
ATOM 1622 C C . ASP A 1 199 ? 21.558 -0.099 -27.042 1.00 93.56 199 ASP A C 1
ATOM 1624 O O . ASP A 1 199 ? 22.520 -0.555 -27.670 1.00 93.56 199 ASP A O 1
ATOM 1628 N N . ALA A 1 200 ? 20.401 0.167 -27.662 1.00 92.31 200 ALA A N 1
ATOM 1629 C CA . ALA A 1 200 ? 20.207 -0.039 -29.094 1.00 92.31 200 ALA A CA 1
ATOM 1630 C C . ALA A 1 200 ? 21.101 0.871 -29.952 1.00 92.31 200 ALA A C 1
ATOM 1632 O O . ALA A 1 200 ? 21.657 0.407 -30.952 1.00 92.31 200 ALA A O 1
ATOM 1633 N N . MET A 1 201 ? 21.241 2.152 -29.588 1.00 91.75 201 MET A N 1
ATOM 1634 C CA . MET A 1 201 ? 22.114 3.090 -30.306 1.00 91.75 201 MET A CA 1
ATOM 1635 C C . MET A 1 201 ? 23.592 2.780 -30.086 1.00 91.75 201 MET A C 1
ATOM 1637 O O . MET A 1 201 ? 24.345 2.758 -31.060 1.00 91.75 201 MET A O 1
ATOM 1641 N N . LYS A 1 202 ? 23.989 2.413 -28.861 1.00 92.06 202 LYS A N 1
ATOM 1642 C CA . LYS A 1 202 ? 25.346 1.937 -28.556 1.00 92.06 202 LYS A CA 1
ATOM 1643 C C . LYS A 1 202 ? 25.726 0.747 -29.443 1.00 92.06 202 LYS A C 1
ATOM 1645 O O . LYS A 1 202 ? 26.813 0.716 -30.016 1.00 92.06 202 LYS A O 1
ATOM 1650 N N . ASN A 1 203 ? 24.807 -0.203 -29.630 1.00 90.44 203 ASN A N 1
ATOM 1651 C CA . ASN A 1 203 ? 25.022 -1.343 -30.521 1.00 90.44 203 ASN A CA 1
ATOM 1652 C C . ASN A 1 203 ? 25.107 -0.954 -32.005 1.00 90.44 203 ASN A C 1
ATOM 1654 O O . ASN A 1 203 ? 25.941 -1.485 -32.733 1.00 90.44 203 ASN A O 1
ATOM 1658 N N . LYS A 1 204 ? 24.253 -0.040 -32.485 1.00 89.25 204 LYS A N 1
ATOM 1659 C CA . LYS A 1 204 ? 24.334 0.443 -33.875 1.00 89.25 204 LYS A CA 1
ATOM 1660 C C . LYS A 1 204 ? 25.666 1.134 -34.154 1.00 89.25 204 LYS A C 1
ATOM 1662 O O . LYS A 1 204 ? 26.254 0.886 -35.204 1.00 89.25 204 LYS A O 1
ATOM 1667 N N . LEU A 1 205 ? 26.143 1.946 -33.210 1.00 89.81 205 LEU A N 1
ATOM 1668 C CA . LEU A 1 205 ? 27.449 2.589 -33.294 1.00 89.81 205 LEU A CA 1
ATOM 1669 C C . LEU A 1 205 ? 28.577 1.549 -33.298 1.00 89.81 205 LEU A C 1
ATOM 1671 O O . LEU A 1 205 ? 29.430 1.593 -34.178 1.00 89.81 205 LEU A O 1
ATOM 1675 N N . ARG A 1 206 ? 28.538 0.560 -32.394 1.00 89.31 206 ARG A N 1
ATOM 1676 C CA . ARG A 1 206 ? 29.501 -0.554 -32.384 1.00 89.31 206 ARG A CA 1
ATOM 1677 C C . ARG A 1 206 ? 29.556 -1.275 -33.727 1.00 89.31 206 ARG A C 1
ATOM 1679 O O . ARG A 1 206 ? 30.634 -1.432 -34.281 1.00 89.31 206 ARG 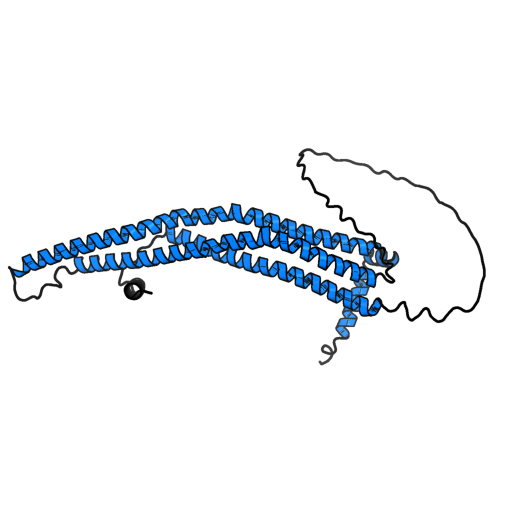A O 1
ATOM 1686 N N . LYS A 1 207 ? 28.404 -1.662 -34.279 1.00 87.94 207 LYS A N 1
ATOM 1687 C CA . LYS A 1 207 ? 28.338 -2.359 -35.572 1.00 87.94 207 LYS A CA 1
ATOM 1688 C C . LYS A 1 207 ? 28.907 -1.529 -36.720 1.00 87.94 207 LYS A C 1
ATOM 1690 O O . LYS A 1 207 ? 29.511 -2.106 -37.618 1.00 87.94 207 LYS A O 1
ATOM 1695 N N . LEU A 1 208 ? 28.709 -0.207 -36.697 1.00 85.75 208 LEU A N 1
ATOM 1696 C CA . LEU A 1 208 ? 29.285 0.703 -37.687 1.00 85.75 208 LEU A CA 1
ATOM 1697 C C . LEU A 1 208 ? 30.817 0.753 -37.567 1.00 85.75 208 LEU A C 1
ATOM 1699 O O . LEU A 1 208 ? 31.494 0.683 -38.586 1.00 85.75 208 LEU A O 1
ATOM 1703 N N . ILE A 1 209 ? 31.345 0.801 -36.340 1.00 85.75 209 ILE A N 1
ATOM 1704 C CA . ILE A 1 209 ? 32.790 0.824 -36.053 1.00 85.75 209 ILE A CA 1
ATOM 1705 C C . ILE A 1 209 ? 33.466 -0.514 -36.384 1.00 85.75 209 ILE A C 1
ATOM 1707 O O . ILE A 1 209 ? 34.569 -0.523 -36.920 1.00 85.75 209 ILE A O 1
ATOM 1711 N N . GLU A 1 210 ? 32.828 -1.645 -36.074 1.00 84.56 210 GLU A N 1
ATOM 1712 C CA . GLU A 1 210 ? 33.363 -2.985 -36.360 1.00 84.56 210 GLU A CA 1
ATOM 1713 C C . GLU A 1 210 ? 33.362 -3.302 -37.860 1.00 84.56 210 GLU A C 1
ATOM 1715 O O . GLU A 1 210 ? 34.223 -4.033 -38.342 1.00 84.56 210 GLU A O 1
ATOM 1720 N N . ASN A 1 211 ? 32.410 -2.739 -38.611 1.00 81.06 211 ASN A N 1
ATOM 1721 C CA . ASN A 1 211 ? 32.234 -3.001 -40.036 1.00 81.06 211 ASN A CA 1
ATOM 1722 C C . ASN A 1 211 ? 32.281 -1.719 -40.889 1.00 81.06 211 ASN A C 1
ATOM 1724 O O . ASN A 1 211 ? 31.321 -1.451 -41.625 1.00 81.06 211 ASN A O 1
ATOM 1728 N N . PRO A 1 212 ? 33.394 -0.958 -40.889 1.00 68.94 212 PRO A N 1
ATOM 1729 C CA . PRO A 1 212 ? 33.495 0.274 -41.674 1.00 68.94 212 PRO A CA 1
ATOM 1730 C C . PRO A 1 212 ? 33.372 -0.008 -43.182 1.00 68.94 212 PRO A C 1
ATOM 1732 O O . PRO A 1 212 ? 32.899 0.825 -43.953 1.00 68.94 212 PRO A O 1
ATOM 1735 N N . THR A 1 213 ? 33.744 -1.224 -43.600 1.00 64.00 213 THR A N 1
ATOM 1736 C CA . THR A 1 213 ? 33.848 -1.667 -44.992 1.00 64.00 213 THR A CA 1
ATOM 1737 C C . THR A 1 213 ? 32.637 -2.439 -45.523 1.00 64.00 213 THR A C 1
ATOM 1739 O O . THR A 1 213 ? 32.634 -2.787 -46.696 1.00 64.00 213 THR A O 1
ATOM 1742 N N . THR A 1 214 ? 31.578 -2.706 -44.750 1.00 55.97 214 THR A N 1
ATOM 1743 C CA . THR A 1 214 ? 30.405 -3.456 -45.280 1.00 55.97 214 THR A CA 1
ATOM 1744 C C . THR A 1 214 ? 29.583 -2.684 -46.320 1.00 55.97 214 THR A C 1
ATOM 1746 O O . THR A 1 214 ? 28.763 -3.275 -47.015 1.00 55.97 214 THR A O 1
ATOM 1749 N N . ASN A 1 215 ? 29.861 -1.389 -46.509 1.00 50.81 215 ASN A N 1
ATOM 1750 C CA . ASN A 1 215 ? 29.382 -0.610 -47.658 1.00 50.81 215 ASN A CA 1
ATOM 1751 C C . ASN A 1 215 ? 30.347 -0.652 -48.869 1.00 50.81 215 ASN A C 1
ATOM 1753 O O . ASN A 1 215 ? 30.114 0.026 -49.867 1.00 50.81 215 ASN A O 1
ATOM 1757 N N . ILE A 1 216 ? 31.436 -1.428 -48.806 1.00 51.12 216 ILE A N 1
ATOM 1758 C CA . ILE A 1 216 ? 32.375 -1.646 -49.912 1.00 51.12 216 ILE A CA 1
ATOM 1759 C C . ILE A 1 216 ? 31.868 -2.826 -50.739 1.00 51.12 216 ILE A C 1
ATOM 1761 O O . ILE A 1 216 ? 32.084 -3.986 -50.395 1.00 51.12 216 ILE A O 1
ATOM 1765 N N . SER A 1 217 ? 31.236 -2.534 -51.876 1.00 51.53 217 SER A N 1
ATOM 1766 C CA . SER A 1 217 ? 31.244 -3.507 -52.968 1.00 51.53 217 SER A CA 1
ATOM 1767 C C . SER A 1 217 ? 32.705 -3.703 -53.415 1.00 51.53 217 SER A C 1
ATOM 1769 O O . SER A 1 217 ? 33.375 -2.705 -53.696 1.00 51.53 217 SER A O 1
ATOM 1771 N N . PRO A 1 218 ? 33.240 -4.940 -53.481 1.00 53.62 218 PRO A N 1
ATOM 1772 C CA . PRO A 1 218 ? 34.651 -5.199 -53.806 1.00 53.62 218 PRO A CA 1
ATOM 1773 C C . PRO A 1 218 ? 35.092 -4.735 -55.203 1.00 53.62 218 PRO A C 1
ATOM 1775 O O . PRO A 1 218 ? 36.291 -4.695 -55.494 1.00 53.62 218 PRO A O 1
ATOM 1778 N N . SER A 1 219 ? 34.150 -4.401 -56.084 1.00 54.69 219 SER A N 1
ATOM 1779 C CA . SER A 1 219 ? 34.426 -3.939 -57.439 1.00 54.69 219 SER A CA 1
ATOM 1780 C C . SER A 1 219 ? 34.318 -2.415 -57.519 1.00 54.69 219 SER A C 1
ATOM 1782 O O . SER A 1 219 ? 33.223 -1.888 -57.347 1.00 54.69 219 SER A O 1
ATOM 1784 N N . MET A 1 220 ? 35.434 -1.757 -57.868 1.00 52.75 220 MET A N 1
ATOM 1785 C CA . MET A 1 220 ? 35.606 -0.329 -58.223 1.00 52.75 220 MET A CA 1
ATOM 1786 C C . MET A 1 220 ? 36.363 0.491 -57.154 1.00 52.75 220 MET A C 1
ATOM 1788 O O . MET A 1 220 ? 35.812 1.238 -56.351 1.00 52.75 220 MET A O 1
ATOM 1792 N N . LYS A 1 221 ? 37.687 0.282 -57.153 1.00 55.50 221 LYS A N 1
ATOM 1793 C CA . LYS A 1 221 ? 38.691 0.841 -56.236 1.00 55.50 221 LYS A CA 1
ATOM 1794 C C . LYS A 1 221 ? 39.122 2.251 -56.680 1.00 55.50 221 LYS A C 1
ATOM 1796 O O . LYS A 1 221 ? 39.232 2.518 -57.872 1.00 55.50 221 LYS A O 1
ATOM 1801 N N . THR A 1 222 ? 39.396 3.106 -55.698 1.00 54.75 222 THR A N 1
ATOM 1802 C CA . THR A 1 222 ? 39.981 4.461 -55.766 1.00 54.75 222 THR A CA 1
ATOM 1803 C C . THR A 1 222 ? 38.980 5.620 -55.655 1.00 54.75 222 THR A C 1
ATOM 1805 O O . THR A 1 222 ? 38.795 6.094 -54.541 1.00 54.75 222 THR A O 1
ATOM 1808 N N . ASN A 1 223 ? 38.258 6.043 -56.700 1.00 55.66 223 ASN A N 1
ATOM 1809 C CA . ASN A 1 223 ? 37.398 7.249 -56.597 1.00 55.66 223 ASN A CA 1
ATOM 1810 C C . ASN A 1 223 ? 36.141 7.060 -55.722 1.00 55.66 223 ASN A C 1
ATOM 1812 O O . ASN A 1 223 ? 35.599 8.016 -55.177 1.00 55.66 223 ASN A O 1
ATOM 1816 N N . ILE A 1 224 ? 35.689 5.815 -55.554 1.00 58.91 224 ILE A N 1
ATOM 1817 C CA . ILE A 1 224 ? 34.585 5.462 -54.650 1.00 58.91 224 ILE A CA 1
ATOM 1818 C C . ILE A 1 224 ? 35.073 5.342 -53.196 1.00 58.91 224 ILE A C 1
ATOM 1820 O O . ILE A 1 224 ? 34.273 5.475 -52.277 1.00 58.91 224 ILE A O 1
ATOM 1824 N N . ILE A 1 225 ? 36.375 5.136 -52.954 1.00 62.78 225 ILE A N 1
ATOM 1825 C CA . ILE A 1 225 ? 36.910 4.940 -51.597 1.00 62.78 225 ILE A CA 1
ATOM 1826 C C . ILE A 1 225 ? 36.789 6.232 -50.785 1.00 62.78 225 ILE A C 1
ATOM 1828 O O . ILE A 1 225 ? 36.283 6.181 -49.671 1.00 62.78 225 ILE A O 1
ATOM 1832 N N . GLU A 1 226 ? 37.176 7.380 -51.350 1.00 65.81 226 GLU A N 1
ATOM 1833 C CA . GLU A 1 226 ? 37.024 8.686 -50.690 1.00 65.81 226 GLU A CA 1
ATOM 1834 C C . GLU A 1 226 ? 35.548 9.044 -50.475 1.00 65.81 226 GLU A C 1
ATOM 1836 O O . GLU A 1 226 ? 35.168 9.468 -49.386 1.00 65.81 226 GLU A O 1
ATOM 1841 N N . LEU A 1 227 ? 34.692 8.805 -51.477 1.00 65.12 227 LEU A N 1
ATOM 1842 C CA . LEU A 1 227 ? 33.251 9.051 -51.365 1.00 65.12 227 LEU A CA 1
ATOM 1843 C C . LEU A 1 227 ? 32.611 8.177 -50.269 1.00 65.12 227 LEU A C 1
ATOM 1845 O O . LEU A 1 227 ? 31.828 8.671 -49.462 1.00 65.12 227 LEU A O 1
ATOM 1849 N N . ASN A 1 228 ? 32.978 6.894 -50.199 1.00 70.00 228 ASN A N 1
ATOM 1850 C CA . ASN A 1 228 ? 32.500 5.961 -49.177 1.00 70.00 228 ASN A CA 1
ATOM 1851 C C . ASN A 1 228 ? 33.072 6.273 -47.792 1.00 70.00 228 ASN A C 1
ATOM 1853 O O . ASN A 1 228 ? 32.365 6.111 -46.799 1.00 70.00 228 ASN A O 1
ATOM 1857 N N . HIS A 1 229 ? 34.328 6.718 -47.715 1.00 76.62 229 HIS A N 1
ATOM 1858 C CA . HIS A 1 229 ? 34.938 7.158 -46.465 1.00 76.62 229 HIS A CA 1
ATOM 1859 C C . HIS A 1 229 ? 34.229 8.407 -45.935 1.00 76.62 229 HIS A C 1
ATOM 1861 O O . HIS A 1 229 ? 33.808 8.413 -44.785 1.00 76.62 229 HIS A O 1
ATOM 1867 N N . ASN A 1 230 ? 33.952 9.396 -46.791 1.00 79.31 230 ASN A N 1
ATOM 1868 C CA . ASN A 1 230 ? 33.157 10.568 -46.419 1.00 79.31 230 ASN A CA 1
ATOM 1869 C C . ASN A 1 230 ? 31.747 10.180 -45.938 1.00 79.31 230 ASN A C 1
ATOM 1871 O O . ASN A 1 230 ? 31.288 10.687 -44.919 1.00 79.31 230 ASN A O 1
ATOM 1875 N N . GLN A 1 231 ? 31.076 9.234 -46.610 1.00 80.81 231 GLN A N 1
ATOM 1876 C CA . GLN A 1 231 ? 29.773 8.720 -46.161 1.00 80.81 231 GLN A CA 1
ATOM 1877 C C . GLN A 1 231 ? 29.851 7.974 -44.821 1.00 80.81 231 GLN A C 1
ATOM 1879 O O . GLN A 1 231 ? 28.904 8.019 -44.032 1.00 80.81 231 GLN A O 1
ATOM 1884 N N . TYR A 1 232 ? 30.941 7.247 -44.568 1.00 82.94 232 TYR A N 1
ATOM 1885 C CA . TYR A 1 232 ? 31.184 6.582 -43.292 1.00 82.94 232 TYR A CA 1
ATOM 1886 C C . TYR A 1 232 ? 31.382 7.607 -42.171 1.00 82.94 232 TYR A C 1
ATOM 1888 O O . TYR A 1 232 ? 30.689 7.522 -41.160 1.00 82.94 232 TYR A O 1
ATOM 1896 N N . GLU A 1 233 ? 32.249 8.600 -42.377 1.00 84.31 233 GLU A N 1
ATOM 1897 C CA . GLU A 1 233 ? 32.517 9.675 -41.414 1.00 84.31 233 GLU A CA 1
ATOM 1898 C C . GLU A 1 233 ? 31.248 10.490 -41.109 1.00 84.31 233 GLU A C 1
ATOM 1900 O O . GLU A 1 233 ? 30.951 10.786 -39.950 1.00 84.31 233 GLU A O 1
ATOM 1905 N N . GLU A 1 234 ? 30.429 10.786 -42.123 1.00 86.75 234 GLU A N 1
ATOM 1906 C CA . GLU A 1 234 ? 29.148 11.474 -41.938 1.00 86.75 234 GLU A CA 1
ATOM 1907 C C . GLU A 1 234 ? 28.158 10.635 -41.112 1.00 86.75 234 GLU A C 1
ATOM 1909 O O . GLU A 1 234 ? 27.579 11.132 -40.142 1.00 86.75 234 GLU A O 1
ATOM 1914 N N . LYS A 1 235 ? 27.999 9.340 -41.428 1.00 86.81 235 LYS A N 1
ATOM 1915 C CA . LYS A 1 235 ? 27.150 8.424 -40.643 1.00 86.81 235 LYS A CA 1
ATOM 1916 C C . LYS A 1 235 ? 27.652 8.267 -39.211 1.00 86.81 235 LYS A C 1
ATOM 1918 O O . LYS A 1 235 ? 26.841 8.243 -38.287 1.00 86.81 235 LYS A O 1
ATOM 1923 N N . LEU A 1 236 ? 28.966 8.174 -39.024 1.00 88.75 236 LEU A N 1
ATOM 1924 C CA . LEU A 1 236 ? 29.596 8.076 -37.713 1.00 88.75 236 LEU A CA 1
ATOM 1925 C C . LEU A 1 236 ? 29.313 9.334 -36.887 1.00 88.75 236 LEU A C 1
ATOM 1927 O O . LEU A 1 236 ? 28.929 9.230 -35.723 1.00 88.75 236 LEU A O 1
ATOM 1931 N N . LYS A 1 237 ? 29.425 10.522 -37.490 1.00 90.62 237 LYS A N 1
ATOM 1932 C CA . LYS A 1 237 ? 29.080 11.792 -36.843 1.00 90.62 237 LYS A CA 1
ATOM 1933 C C . LYS A 1 237 ? 27.609 11.841 -36.423 1.00 90.62 237 LYS A C 1
ATOM 1935 O O . LYS A 1 237 ? 27.326 12.193 -35.279 1.00 90.62 237 LYS A O 1
ATOM 1940 N N . ILE A 1 238 ? 26.688 11.445 -37.306 1.00 90.94 238 ILE A N 1
ATOM 1941 C CA . ILE A 1 238 ? 25.246 11.401 -37.006 1.00 90.94 238 ILE A CA 1
ATOM 1942 C C . ILE A 1 238 ? 24.961 10.424 -35.858 1.00 90.94 238 ILE A C 1
ATOM 1944 O O . ILE A 1 238 ? 24.265 10.781 -34.913 1.00 90.94 238 ILE A O 1
ATOM 1948 N N . TYR A 1 239 ? 25.523 9.212 -35.895 1.00 91.69 239 TYR A N 1
ATOM 1949 C CA . TYR A 1 239 ? 25.299 8.207 -34.849 1.00 91.69 239 TYR A CA 1
ATOM 1950 C C . TYR A 1 239 ? 25.885 8.618 -33.500 1.00 91.69 239 TYR A C 1
ATOM 1952 O O . TYR A 1 239 ? 25.257 8.364 -32.475 1.00 91.69 239 TYR A O 1
ATOM 1960 N N . ASN A 1 240 ? 27.048 9.271 -33.483 1.00 92.62 240 ASN A N 1
ATOM 1961 C CA . ASN A 1 240 ? 27.606 9.824 -32.251 1.00 92.62 240 ASN A CA 1
ATOM 1962 C C . ASN A 1 240 ? 26.701 10.917 -31.673 1.00 92.62 240 ASN A C 1
ATOM 1964 O O . ASN A 1 240 ? 26.414 10.893 -30.480 1.00 92.62 240 ASN A O 1
ATOM 1968 N N . GLN A 1 241 ? 26.190 11.825 -32.510 1.00 93.69 241 GLN A N 1
ATOM 1969 C CA . GLN A 1 241 ? 25.256 12.856 -32.061 1.00 93.69 241 GLN A CA 1
ATOM 1970 C C . GLN A 1 241 ? 23.952 12.248 -31.516 1.00 93.69 241 GLN A C 1
ATOM 1972 O O . GLN A 1 241 ? 23.522 12.602 -30.418 1.00 93.69 241 GLN A O 1
ATOM 1977 N N . GLU A 1 242 ? 23.346 11.296 -32.234 1.00 92.94 242 GLU A N 1
ATOM 1978 C CA . GLU A 1 242 ? 22.148 10.585 -31.768 1.00 92.94 242 GLU A CA 1
ATOM 1979 C C . GLU A 1 242 ? 22.401 9.833 -30.453 1.00 92.94 242 GLU A C 1
ATOM 1981 O O . GLU A 1 242 ? 21.545 9.842 -29.565 1.00 92.94 242 GLU A O 1
ATOM 1986 N N . LEU A 1 243 ? 23.571 9.201 -30.300 1.00 93.62 243 LEU A N 1
ATOM 1987 C CA . LEU A 1 243 ? 23.951 8.514 -29.068 1.00 93.62 243 LEU A CA 1
ATOM 1988 C C . LEU A 1 243 ? 24.036 9.496 -27.898 1.00 93.62 243 LEU A C 1
ATOM 1990 O O . LEU A 1 243 ? 23.409 9.239 -26.873 1.00 93.62 243 LEU A O 1
ATOM 1994 N N . THR A 1 244 ? 24.724 10.630 -28.063 1.00 94.94 244 THR A N 1
ATOM 1995 C CA . THR A 1 244 ? 24.824 11.672 -27.029 1.00 94.94 244 THR A CA 1
ATOM 1996 C C . THR A 1 244 ? 23.446 12.202 -26.624 1.00 94.94 244 THR A C 1
ATOM 1998 O O . THR A 1 244 ? 23.164 12.373 -25.437 1.00 94.94 244 THR A O 1
ATOM 2001 N N . GLU A 1 245 ? 22.541 12.418 -27.581 1.00 95.00 245 GLU A N 1
ATOM 2002 C CA . GLU A 1 245 ? 21.176 12.868 -27.285 1.00 95.00 245 GLU A CA 1
ATOM 2003 C C . GLU A 1 245 ? 20.348 11.828 -26.514 1.00 95.00 245 GLU A C 1
ATOM 2005 O O . GLU A 1 245 ? 19.524 12.184 -25.664 1.00 95.00 245 GLU A O 1
ATOM 2010 N N . VAL A 1 246 ? 20.500 10.542 -26.839 1.00 94.44 246 VAL A N 1
ATOM 2011 C CA . VAL A 1 246 ? 19.781 9.454 -26.162 1.00 94.44 246 VAL A CA 1
ATOM 2012 C C . VAL A 1 246 ? 20.372 9.184 -24.779 1.00 94.44 246 VAL A C 1
ATOM 2014 O O . VAL A 1 246 ? 19.609 9.000 -23.828 1.00 94.44 246 VAL A O 1
ATOM 2017 N N . GLU A 1 247 ? 21.697 9.222 -24.654 1.00 94.81 247 GLU A N 1
ATOM 2018 C CA . GLU A 1 247 ? 22.423 9.116 -23.391 1.00 94.81 247 GLU A CA 1
ATOM 2019 C C . GLU A 1 247 ? 22.003 10.227 -22.430 1.00 94.81 247 GLU A C 1
ATOM 2021 O O . GLU A 1 247 ? 21.577 9.932 -21.318 1.00 94.81 247 GLU A O 1
ATOM 2026 N N . SER A 1 248 ? 22.004 11.485 -22.882 1.00 96.69 248 SER A N 1
ATOM 2027 C CA . SER A 1 248 ? 21.573 12.633 -22.077 1.00 96.69 248 SER A CA 1
ATOM 2028 C C . SER A 1 248 ? 20.169 12.429 -21.489 1.00 96.69 248 SER A C 1
ATOM 2030 O O . SER A 1 248 ? 19.981 12.564 -20.281 1.00 96.69 248 SER A O 1
ATOM 2032 N N . LYS A 1 249 ? 19.202 11.986 -22.308 1.00 94.81 249 LYS A N 1
ATOM 2033 C CA . LYS A 1 249 ? 17.818 11.713 -21.867 1.00 94.81 249 LYS A CA 1
ATOM 2034 C C . LYS A 1 249 ? 17.714 10.538 -20.892 1.00 94.81 249 LYS A C 1
ATOM 2036 O O . LYS A 1 249 ? 16.807 10.521 -20.062 1.00 94.81 249 LYS A O 1
ATOM 2041 N N . TYR A 1 250 ? 18.563 9.520 -21.034 1.00 95.81 250 TYR A N 1
ATOM 2042 C CA . TYR A 1 250 ? 18.615 8.388 -20.106 1.00 95.81 250 TYR A CA 1
ATOM 2043 C C . TYR A 1 250 ? 19.248 8.796 -18.770 1.00 95.81 250 TYR A C 1
ATOM 2045 O O . TYR A 1 250 ? 18.680 8.518 -17.717 1.00 95.81 250 TYR A O 1
ATOM 2053 N N . VAL A 1 251 ? 20.391 9.477 -18.810 1.00 95.38 251 VAL A N 1
ATOM 2054 C CA . VAL A 1 251 ? 21.130 9.913 -17.621 1.00 95.38 251 VAL A CA 1
ATOM 2055 C C . VAL A 1 251 ? 20.304 10.903 -16.803 1.00 95.38 251 VAL A C 1
ATOM 2057 O O . VAL A 1 251 ? 20.246 10.777 -15.584 1.00 95.38 251 VAL A O 1
ATOM 2060 N N . GLU A 1 252 ? 19.593 11.827 -17.455 1.00 96.50 252 GLU A N 1
ATOM 2061 C CA . GLU A 1 252 ? 18.689 12.776 -16.794 1.00 96.50 252 GLU A CA 1
ATOM 2062 C C . GLU A 1 252 ? 17.622 12.058 -15.951 1.00 96.50 252 GLU A C 1
ATOM 2064 O O . GLU A 1 252 ? 17.520 12.289 -14.745 1.00 96.50 252 GLU A O 1
ATOM 2069 N N . ILE A 1 253 ? 16.869 11.127 -16.552 1.00 95.94 253 ILE A N 1
ATOM 2070 C CA . ILE A 1 253 ? 15.815 10.392 -15.836 1.00 95.94 253 ILE A CA 1
ATOM 2071 C C . ILE A 1 253 ? 16.384 9.389 -14.822 1.00 95.94 253 ILE A C 1
ATOM 2073 O O . ILE A 1 253 ? 15.771 9.152 -13.780 1.00 95.94 253 ILE A O 1
ATOM 2077 N N . ASN A 1 254 ? 17.555 8.807 -15.097 1.00 96.81 254 ASN A N 1
ATOM 2078 C CA . ASN A 1 254 ? 18.255 7.923 -14.169 1.00 96.81 254 ASN A CA 1
ATOM 2079 C C . ASN A 1 254 ? 18.632 8.671 -12.888 1.00 96.81 254 ASN A C 1
ATOM 2081 O O . ASN A 1 254 ? 18.275 8.240 -11.794 1.00 96.81 254 ASN A O 1
ATOM 2085 N N . ASN A 1 255 ? 19.282 9.826 -13.036 1.00 96.19 255 ASN A N 1
ATOM 2086 C CA . ASN A 1 255 ? 19.704 10.665 -11.920 1.00 96.19 255 ASN A CA 1
ATOM 2087 C C . ASN A 1 255 ? 18.502 11.212 -11.147 1.00 96.19 255 ASN A C 1
ATOM 2089 O O . ASN A 1 255 ? 18.522 11.230 -9.918 1.00 96.19 255 ASN A O 1
ATOM 2093 N N . GLN A 1 256 ? 17.426 11.590 -11.845 1.00 96.19 256 GLN A N 1
ATOM 2094 C CA . GLN A 1 256 ? 16.178 11.983 -11.197 1.00 96.19 256 GLN A CA 1
ATOM 2095 C C . GLN A 1 256 ? 15.637 10.860 -10.299 1.00 96.19 256 GLN A C 1
ATOM 2097 O O . GLN A 1 256 ? 15.341 11.100 -9.132 1.00 96.19 256 GLN A O 1
ATOM 2102 N N . LEU A 1 257 ? 15.540 9.624 -10.802 1.00 97.06 257 LEU A N 1
ATOM 2103 C CA . LEU A 1 257 ? 15.062 8.486 -10.007 1.00 97.06 257 LEU A CA 1
ATOM 2104 C C . LEU A 1 257 ? 15.997 8.152 -8.837 1.00 97.06 257 LEU A C 1
ATOM 2106 O O . LEU A 1 257 ? 15.515 7.840 -7.751 1.00 97.06 257 LEU A O 1
ATOM 2110 N N . LEU A 1 258 ? 17.313 8.253 -9.032 1.00 96.25 258 LEU A N 1
ATOM 2111 C CA . LEU A 1 258 ? 18.297 8.047 -7.968 1.00 96.25 258 LEU A CA 1
ATOM 2112 C C . LEU A 1 258 ? 18.149 9.053 -6.821 1.00 96.25 258 LEU A C 1
ATOM 2114 O O . LEU A 1 258 ? 18.398 8.707 -5.670 1.00 96.25 258 LEU A O 1
ATOM 2118 N N . ILE A 1 259 ? 17.709 10.275 -7.115 1.00 95.56 259 ILE A N 1
ATOM 2119 C CA . ILE A 1 259 ? 17.467 11.313 -6.109 1.00 95.56 259 ILE A CA 1
ATOM 2120 C C . ILE A 1 259 ? 16.082 11.151 -5.465 1.00 95.56 259 ILE A C 1
ATOM 2122 O O . ILE A 1 259 ? 15.945 11.283 -4.248 1.00 95.56 259 ILE A O 1
ATOM 2126 N N . GLU A 1 260 ? 15.047 10.874 -6.256 1.00 95.06 260 GLU A N 1
ATOM 2127 C CA . GLU A 1 260 ? 13.655 10.903 -5.793 1.00 95.06 260 GLU A CA 1
ATOM 2128 C C . GLU A 1 260 ? 13.205 9.609 -5.095 1.00 95.06 260 GLU A C 1
ATOM 2130 O O . GLU A 1 260 ? 12.464 9.676 -4.112 1.00 95.06 260 GLU A O 1
ATOM 2135 N N . LEU A 1 261 ? 13.675 8.427 -5.522 1.00 96.62 261 LEU A N 1
ATOM 2136 C CA . LEU A 1 261 ? 13.284 7.160 -4.884 1.00 96.62 261 LEU A CA 1
ATOM 2137 C C . LEU A 1 261 ? 13.696 7.091 -3.401 1.00 96.62 261 LEU A C 1
ATOM 2139 O O . LEU A 1 261 ? 12.833 6.784 -2.570 1.00 96.62 261 LEU A O 1
ATOM 2143 N N . PRO A 1 262 ? 14.947 7.415 -3.009 1.00 95.44 262 PRO A N 1
ATOM 2144 C CA . PRO A 1 262 ? 15.330 7.421 -1.599 1.00 95.44 262 PRO A CA 1
ATOM 2145 C C . PRO A 1 262 ? 14.539 8.444 -0.783 1.00 95.44 262 PRO A C 1
ATOM 2147 O O . PRO A 1 262 ? 14.133 8.147 0.342 1.00 95.44 262 PRO A O 1
ATOM 2150 N N . LYS A 1 263 ? 14.271 9.629 -1.352 1.00 94.19 263 LYS A N 1
ATOM 2151 C CA . LYS A 1 263 ? 13.441 10.647 -0.698 1.00 94.19 263 LYS A CA 1
ATOM 2152 C C . LYS A 1 263 ? 12.048 10.103 -0.418 1.00 94.19 263 LYS A C 1
ATOM 2154 O O . LYS A 1 263 ? 11.607 10.191 0.724 1.00 94.19 263 LYS A O 1
ATOM 2159 N N . LEU A 1 264 ? 11.367 9.516 -1.405 1.00 94.44 264 LEU A N 1
ATOM 2160 C CA . LEU A 1 264 ? 10.037 8.933 -1.205 1.00 94.44 264 LEU A CA 1
ATOM 2161 C C . LEU A 1 264 ? 10.051 7.871 -0.098 1.00 94.44 264 LEU A C 1
ATOM 2163 O O . LEU A 1 264 ? 9.176 7.867 0.766 1.00 94.44 264 LEU A O 1
ATOM 2167 N N . ILE A 1 265 ? 11.058 6.992 -0.102 1.00 94.69 265 ILE A N 1
ATOM 2168 C CA . ILE A 1 265 ? 11.196 5.944 0.915 1.00 94.69 265 ILE A CA 1
ATOM 2169 C C . ILE A 1 265 ? 11.332 6.547 2.317 1.00 94.69 265 ILE A C 1
ATOM 2171 O O . ILE A 1 265 ? 10.725 6.036 3.255 1.00 94.69 265 ILE A O 1
ATOM 2175 N N . ASN A 1 266 ? 12.078 7.641 2.469 1.00 94.88 266 ASN A N 1
ATOM 2176 C CA . ASN A 1 266 ? 12.236 8.314 3.759 1.00 94.88 266 ASN A CA 1
ATOM 2177 C C . ASN A 1 266 ? 10.942 9.005 4.222 1.00 94.88 266 ASN A C 1
ATOM 2179 O O . ASN A 1 266 ? 10.617 8.946 5.407 1.00 94.88 266 ASN A O 1
ATOM 2183 N N . HIS A 1 267 ? 10.155 9.579 3.303 1.00 93.00 267 HIS A N 1
ATOM 2184 C CA . HIS A 1 267 ? 8.858 10.192 3.634 1.00 93.00 267 HIS A CA 1
ATOM 2185 C C . HIS A 1 267 ? 7.848 9.195 4.216 1.00 93.00 267 HIS A C 1
ATOM 2187 O O . HIS A 1 267 ? 6.912 9.614 4.895 1.00 93.00 267 HIS A O 1
ATOM 2193 N N . ARG A 1 268 ? 8.042 7.885 4.001 1.00 92.56 268 ARG A N 1
ATOM 2194 C CA . ARG A 1 268 ? 7.213 6.828 4.595 1.00 92.56 268 ARG A CA 1
ATOM 2195 C C . ARG A 1 268 ? 7.064 6.988 6.106 1.00 92.56 268 ARG A C 1
ATOM 2197 O O . ARG A 1 268 ? 5.963 6.814 6.608 1.00 92.56 268 ARG A O 1
ATOM 2204 N N . ILE A 1 269 ? 8.157 7.295 6.807 1.00 93.12 269 ILE A N 1
ATOM 2205 C CA . ILE A 1 269 ? 8.179 7.413 8.273 1.00 93.12 269 ILE A CA 1
ATOM 2206 C C . ILE A 1 269 ? 7.214 8.527 8.693 1.00 93.12 269 ILE A C 1
ATOM 2208 O O . ILE A 1 269 ? 6.207 8.280 9.347 1.00 93.12 269 ILE A O 1
ATOM 2212 N N . SER A 1 270 ? 7.425 9.734 8.168 1.00 93.19 270 SER A N 1
ATOM 2213 C CA . SER A 1 270 ? 6.595 10.898 8.487 1.00 93.19 270 SER A CA 1
ATOM 2214 C C . SER A 1 270 ? 5.124 10.760 8.071 1.00 93.19 270 SER A C 1
ATOM 2216 O O . SER A 1 270 ? 4.270 11.410 8.664 1.00 93.19 270 SER A O 1
ATOM 2218 N N . TYR A 1 271 ? 4.809 9.943 7.058 1.00 91.00 271 TYR A N 1
ATOM 2219 C CA . TYR A 1 271 ? 3.431 9.710 6.606 1.00 91.00 271 TYR A CA 1
ATOM 2220 C C . TYR A 1 271 ? 2.711 8.599 7.382 1.00 91.00 271 TYR A C 1
ATOM 2222 O O . TYR A 1 271 ? 1.517 8.720 7.674 1.00 91.00 271 TYR A O 1
ATOM 2230 N N . PHE A 1 272 ? 3.397 7.494 7.680 1.00 94.75 272 PHE A N 1
ATOM 2231 C CA . PHE A 1 272 ? 2.772 6.330 8.306 1.00 94.75 272 PHE A CA 1
ATOM 2232 C C . PHE A 1 272 ? 2.736 6.417 9.824 1.00 94.75 272 PHE A C 1
ATOM 2234 O O . PHE A 1 272 ? 1.768 5.918 10.390 1.00 94.75 272 PHE A O 1
ATOM 2241 N N . ASP A 1 273 ? 3.688 7.090 10.472 1.00 95.56 273 ASP A N 1
ATOM 2242 C CA . ASP A 1 273 ? 3.711 7.180 11.936 1.00 95.56 273 ASP A CA 1
ATOM 2243 C C . ASP A 1 273 ? 2.426 7.818 12.504 1.00 95.56 273 ASP A C 1
ATOM 2245 O O . ASP A 1 273 ? 1.787 7.182 13.347 1.00 95.56 273 ASP A O 1
ATOM 2249 N N . PRO A 1 274 ? 1.930 8.972 11.999 1.00 96.38 274 PRO A N 1
ATOM 2250 C CA . PRO A 1 274 ? 0.678 9.548 12.499 1.00 96.38 274 PRO A CA 1
ATOM 2251 C C . PRO A 1 274 ? -0.543 8.662 12.214 1.00 96.38 274 PRO A C 1
ATOM 2253 O O . PRO A 1 274 ? -1.473 8.588 13.019 1.00 96.38 274 PRO A O 1
ATOM 2256 N N . SER A 1 275 ? -0.538 7.968 11.070 1.00 96.25 275 SER A N 1
ATOM 2257 C CA . SER A 1 275 ? -1.620 7.051 10.689 1.00 96.25 275 SER A CA 1
ATOM 2258 C C . SER A 1 275 ? -1.649 5.827 11.608 1.00 96.25 275 SER A C 1
ATOM 2260 O O . SER A 1 275 ? -2.717 5.378 12.018 1.00 96.25 275 SER A O 1
ATOM 2262 N N . PHE A 1 276 ? -0.477 5.302 11.966 1.00 95.81 276 PHE A N 1
ATOM 2263 C CA . PHE A 1 276 ? -0.325 4.177 12.880 1.00 95.81 276 PHE A CA 1
ATOM 2264 C C . PHE A 1 276 ? -0.710 4.556 14.312 1.00 95.81 276 PHE A C 1
ATOM 2266 O O . PHE A 1 276 ? -1.478 3.842 14.953 1.00 95.81 276 PHE A O 1
ATOM 2273 N N . GLU A 1 277 ? -0.253 5.711 14.796 1.00 96.69 277 GLU A N 1
ATOM 2274 C CA . GLU A 1 277 ? -0.649 6.233 16.104 1.00 96.69 277 GLU A CA 1
ATOM 2275 C C . GLU A 1 277 ? -2.169 6.424 16.184 1.00 96.69 277 GLU A C 1
ATOM 2277 O O . GLU A 1 277 ? -2.813 5.994 17.145 1.00 96.69 277 GLU A O 1
ATOM 2282 N N . SER A 1 278 ? -2.768 7.028 15.153 1.00 96.31 278 SER A N 1
ATOM 2283 C CA . SER A 1 278 ? -4.215 7.210 15.106 1.00 96.31 278 SER A CA 1
ATOM 2284 C C . SER A 1 278 ? -4.961 5.878 15.060 1.00 96.31 278 SER A C 1
ATOM 2286 O O . SER A 1 278 ? -5.967 5.727 15.754 1.00 96.31 278 SER A O 1
ATOM 2288 N N . PHE A 1 279 ? -4.445 4.898 14.315 1.00 96.25 279 PHE A N 1
ATOM 2289 C CA . PHE A 1 279 ? -4.999 3.551 14.272 1.00 96.25 279 PHE A CA 1
ATOM 2290 C C . PHE A 1 279 ? -5.040 2.913 15.662 1.00 96.25 279 PHE A C 1
ATOM 2292 O O . PHE A 1 279 ? -6.111 2.505 16.101 1.00 96.25 279 PHE A O 1
ATOM 2299 N N . VAL A 1 280 ? -3.924 2.907 16.396 1.00 96.19 280 VAL A N 1
ATOM 2300 C CA . VAL A 1 280 ? -3.862 2.338 17.755 1.00 96.19 280 VAL A CA 1
ATOM 2301 C C . VAL A 1 280 ? -4.831 3.050 18.704 1.00 96.19 280 VAL A C 1
ATOM 2303 O O . VAL A 1 280 ? -5.563 2.392 19.443 1.00 96.19 280 VAL A O 1
ATOM 2306 N N . LYS A 1 281 ? -4.909 4.387 18.653 1.00 95.69 281 LYS A N 1
ATOM 2307 C CA . LYS A 1 281 ? -5.855 5.166 19.474 1.00 95.69 281 LYS A CA 1
ATOM 2308 C C . LYS A 1 281 ? -7.312 4.811 19.178 1.00 95.69 281 LYS A C 1
ATOM 2310 O O . LYS A 1 281 ? -8.115 4.696 20.100 1.00 95.69 281 LYS A O 1
ATOM 2315 N N . ILE A 1 282 ? -7.647 4.620 17.904 1.00 93.88 282 ILE A N 1
ATOM 2316 C CA . ILE A 1 282 ? -8.974 4.186 17.455 1.00 93.88 282 ILE A CA 1
ATOM 2317 C C . ILE A 1 282 ? -9.310 2.803 18.019 1.00 93.88 282 ILE A C 1
ATOM 2319 O O . ILE A 1 282 ? -10.397 2.622 18.566 1.00 93.88 282 ILE A O 1
ATOM 2323 N N . GLN A 1 283 ? -8.381 1.849 17.937 1.00 93.38 283 GLN A N 1
ATOM 2324 C CA . GLN A 1 283 ? -8.585 0.506 18.483 1.00 93.38 283 GLN A CA 1
ATOM 2325 C C . GLN A 1 283 ? -8.794 0.538 19.998 1.00 93.38 283 GLN A C 1
ATOM 2327 O O . GLN A 1 283 ? -9.758 -0.037 20.499 1.00 93.38 283 GLN A O 1
ATOM 2332 N N . LEU A 1 284 ? -7.920 1.245 20.719 1.00 94.19 284 LEU A N 1
ATOM 2333 C CA . LEU A 1 284 ? -8.000 1.376 22.171 1.00 94.19 284 LEU A CA 1
ATOM 2334 C C . LEU A 1 284 ? -9.336 1.988 22.598 1.00 94.19 284 LEU A C 1
ATOM 2336 O O . LEU A 1 284 ? -9.995 1.471 23.496 1.00 94.19 284 LEU A O 1
ATOM 2340 N N . ARG A 1 285 ? -9.763 3.055 21.916 1.00 91.38 285 ARG A N 1
ATOM 2341 C CA . ARG A 1 285 ? -11.058 3.689 22.161 1.00 91.38 285 ARG A CA 1
ATOM 2342 C C . ARG A 1 285 ? -12.209 2.708 21.948 1.00 91.38 285 ARG A C 1
ATOM 2344 O O . ARG A 1 285 ? -13.054 2.590 22.827 1.00 91.38 285 ARG A O 1
ATOM 2351 N N . PHE A 1 286 ? -12.218 1.992 20.822 1.00 91.12 286 PHE A N 1
ATOM 2352 C CA . PHE A 1 286 ? -13.262 1.017 20.514 1.00 91.12 286 PHE A CA 1
ATOM 2353 C C . PHE A 1 286 ? -13.376 -0.045 21.614 1.00 91.12 286 PHE A C 1
ATOM 2355 O O . PHE A 1 286 ? -14.459 -0.245 22.161 1.00 91.12 286 PHE A O 1
ATOM 2362 N N . PHE A 1 287 ? -12.271 -0.693 21.990 1.00 91.12 287 PHE A N 1
ATOM 2363 C CA . PHE A 1 287 ? -12.312 -1.751 23.001 1.00 91.12 287 PHE A CA 1
ATOM 2364 C C . PHE A 1 287 ? -12.646 -1.227 24.400 1.00 91.12 287 PHE A C 1
ATOM 2366 O O . PHE A 1 287 ? -13.418 -1.874 25.102 1.00 91.12 287 PHE A O 1
ATOM 2373 N N . ASN A 1 288 ? -12.149 -0.050 24.787 1.00 92.12 288 ASN A N 1
ATOM 2374 C CA . ASN A 1 288 ? -12.461 0.541 26.090 1.00 92.12 288 ASN A CA 1
ATOM 2375 C C . ASN A 1 288 ? -13.933 0.944 26.210 1.00 92.12 288 ASN A C 1
ATOM 2377 O O . ASN A 1 288 ? -14.548 0.680 27.240 1.00 92.12 288 ASN A O 1
ATOM 2381 N N . GLU A 1 289 ? -14.513 1.556 25.172 1.00 89.25 289 GLU A N 1
ATOM 2382 C CA . GLU A 1 289 ? -15.938 1.909 25.162 1.00 89.25 289 GLU A CA 1
ATOM 2383 C C . GLU A 1 289 ? -16.812 0.649 25.250 1.00 89.25 289 GLU A C 1
ATOM 2385 O O . GLU A 1 289 ? -17.714 0.583 26.087 1.00 89.25 289 GLU A O 1
ATOM 2390 N N . ASN A 1 290 ? -16.496 -0.385 24.459 1.00 90.19 290 ASN A N 1
ATOM 2391 C CA . ASN A 1 290 ? -17.213 -1.662 24.505 1.00 90.19 290 ASN A CA 1
ATOM 2392 C C . ASN A 1 290 ? -17.097 -2.327 25.883 1.00 90.19 290 ASN A C 1
ATOM 2394 O O . ASN A 1 290 ? -18.102 -2.747 26.453 1.00 90.19 290 ASN A O 1
ATOM 2398 N N . TYR A 1 291 ? -15.886 -2.391 26.441 1.00 91.31 291 TYR A N 1
ATOM 2399 C CA . TYR A 1 291 ? -15.648 -2.967 27.760 1.00 91.31 291 TYR A CA 1
ATOM 2400 C C . TYR A 1 291 ? -16.422 -2.225 28.851 1.00 91.31 291 TYR A C 1
ATOM 2402 O O . TYR A 1 291 ? -17.106 -2.858 29.649 1.00 91.31 291 TYR A O 1
ATOM 2410 N N . HIS A 1 292 ? -16.376 -0.889 28.865 1.00 90.62 292 HIS A N 1
ATOM 2411 C CA . HIS A 1 292 ? -17.095 -0.092 29.858 1.00 90.62 292 HIS A CA 1
ATOM 2412 C C . HIS A 1 292 ? -18.602 -0.344 29.827 1.00 90.62 292 HIS A C 1
ATOM 2414 O O . HIS A 1 292 ? -19.210 -0.534 30.880 1.00 90.62 292 HIS A O 1
ATOM 2420 N N . VAL A 1 293 ? -19.198 -0.364 28.634 1.00 89.06 293 VAL A N 1
ATOM 2421 C CA . VAL A 1 293 ? -20.638 -0.584 28.465 1.00 89.06 293 VAL A CA 1
ATOM 2422 C C . VAL A 1 293 ? -21.038 -2.000 28.887 1.00 89.06 293 VAL A C 1
ATOM 2424 O O . VAL A 1 293 ? -22.027 -2.176 29.597 1.00 89.06 293 VAL A O 1
ATOM 2427 N N . LEU A 1 294 ? -20.249 -3.014 28.525 1.00 87.75 294 LEU A N 1
ATOM 2428 C CA . LEU A 1 294 ? -20.508 -4.401 28.924 1.00 87.75 294 LEU A CA 1
ATOM 2429 C C . LEU A 1 294 ? -20.315 -4.625 30.430 1.00 87.75 294 LEU A C 1
ATOM 2431 O O . LEU A 1 294 ? -21.115 -5.317 31.058 1.00 87.75 294 LEU A O 1
ATOM 2435 N N . ASN A 1 295 ? -19.306 -4.000 31.033 1.00 88.12 295 ASN A N 1
ATOM 2436 C CA . ASN A 1 295 ? -19.042 -4.107 32.467 1.00 88.12 295 ASN A CA 1
ATOM 2437 C C . ASN A 1 295 ? -20.189 -3.508 33.307 1.00 88.12 295 ASN A C 1
ATOM 2439 O O . ASN A 1 295 ? -20.542 -4.031 34.362 1.00 88.12 295 ASN A O 1
ATOM 2443 N N . GLN A 1 296 ? -20.855 -2.457 32.814 1.00 87.44 296 GLN A N 1
ATOM 2444 C CA . GLN A 1 296 ? -22.053 -1.913 33.468 1.00 87.44 296 GLN A CA 1
ATOM 2445 C C . GLN A 1 296 ? -23.220 -2.911 33.510 1.00 87.44 296 GLN A C 1
ATOM 2447 O O . GLN A 1 296 ? -24.015 -2.875 34.450 1.00 87.44 296 GLN A O 1
ATOM 2452 N N . LEU A 1 297 ? -23.322 -3.817 32.533 1.00 85.50 297 LEU A N 1
ATOM 2453 C CA . LEU A 1 297 ? -24.328 -4.883 32.539 1.00 85.50 297 LEU A CA 1
ATOM 2454 C C . LEU A 1 297 ? -23.985 -5.981 33.551 1.00 85.50 297 LEU A C 1
ATOM 2456 O O . LEU A 1 297 ? -24.889 -6.539 34.170 1.00 85.50 297 LEU A O 1
ATOM 2460 N N . GLN A 1 298 ? -22.697 -6.249 33.784 1.00 82.25 298 GLN A N 1
ATOM 2461 C CA . GLN A 1 298 ? -22.259 -7.227 34.783 1.00 82.25 298 GLN A CA 1
ATOM 2462 C C . GLN A 1 298 ? -22.716 -6.845 36.200 1.00 82.25 298 GLN A C 1
ATOM 2464 O O . GLN A 1 298 ? -23.124 -7.707 36.978 1.00 82.25 298 GLN A O 1
ATOM 2469 N N . LEU A 1 299 ? -22.732 -5.548 36.524 1.00 80.62 299 LEU A N 1
ATOM 2470 C CA . LEU A 1 299 ? -23.227 -5.047 37.813 1.00 80.62 299 LEU A CA 1
ATOM 2471 C C . LEU A 1 299 ? -24.727 -5.305 38.031 1.00 80.62 299 LEU A C 1
ATOM 2473 O O . LEU A 1 299 ? -25.186 -5.303 39.172 1.00 80.62 299 LEU A O 1
ATOM 2477 N N . LYS A 1 300 ? -25.486 -5.556 36.960 1.00 80.69 300 LYS A N 1
ATOM 2478 C CA . LYS A 1 300 ? -26.931 -5.827 37.009 1.00 80.69 300 LYS A CA 1
ATOM 2479 C C . LYS A 1 300 ? -27.274 -7.311 37.136 1.00 80.69 300 LYS A C 1
ATOM 2481 O O . LYS A 1 300 ? -28.441 -7.641 37.327 1.00 80.69 300 LYS A O 1
ATOM 2486 N N . LEU A 1 301 ? -26.281 -8.199 37.058 1.00 79.31 301 LEU A N 1
ATOM 2487 C CA . LEU A 1 301 ? -26.452 -9.612 37.398 1.00 79.31 301 LEU A CA 1
ATOM 2488 C C . LEU A 1 301 ? -26.766 -9.761 38.890 1.00 79.31 301 LEU A C 1
ATOM 2490 O O . LEU A 1 301 ? -26.298 -8.970 39.711 1.00 79.31 301 LEU A O 1
ATOM 2494 N N . ASP A 1 302 ? -27.535 -10.787 39.249 1.00 80.00 302 ASP A N 1
ATOM 2495 C CA . ASP A 1 302 ? -27.812 -11.097 40.648 1.00 80.00 302 ASP A CA 1
ATOM 2496 C C . ASP A 1 302 ? -26.528 -11.493 41.405 1.00 80.00 302 ASP A C 1
ATOM 2498 O O . ASP A 1 302 ? -25.523 -11.909 40.821 1.00 80.00 302 ASP A O 1
ATOM 2502 N N . ALA A 1 303 ? -26.550 -11.343 42.732 1.00 80.38 303 ALA A N 1
ATOM 2503 C CA . ALA A 1 303 ? -25.373 -11.563 43.567 1.00 80.38 303 ALA A CA 1
ATOM 2504 C C . ALA A 1 303 ? -24.836 -13.002 43.488 1.00 80.38 303 ALA A C 1
ATOM 2506 O O . ALA A 1 303 ? -23.620 -13.181 43.516 1.00 80.38 303 ALA A O 1
ATOM 2507 N N . GLN A 1 304 ? -25.715 -14.001 43.342 1.00 81.50 304 GLN A N 1
ATOM 2508 C CA . GLN A 1 304 ? -25.306 -15.401 43.256 1.00 81.50 304 GLN A CA 1
ATOM 2509 C C . GLN A 1 304 ? -24.583 -15.675 41.938 1.00 81.50 304 GLN A C 1
ATOM 2511 O O . GLN A 1 304 ? -23.516 -16.276 41.946 1.00 81.50 304 GLN A O 1
ATOM 2516 N N . THR A 1 305 ? -25.105 -15.179 40.816 1.00 80.19 305 THR A N 1
ATOM 2517 C CA . THR A 1 305 ? -24.456 -15.323 39.507 1.00 80.19 305 THR A CA 1
ATOM 2518 C C . THR A 1 305 ? -23.093 -14.631 39.476 1.00 80.19 305 THR A C 1
ATOM 2520 O O . THR A 1 305 ? -22.144 -15.175 38.913 1.00 80.19 305 THR A O 1
ATOM 2523 N N . ARG A 1 306 ? -22.958 -13.459 40.113 1.00 77.75 306 ARG A N 1
ATOM 2524 C CA . ARG A 1 306 ? -21.654 -12.785 40.251 1.00 77.75 306 ARG A CA 1
ATOM 2525 C C . ARG A 1 306 ? -20.677 -13.593 41.100 1.00 77.75 306 ARG A C 1
ATOM 2527 O O . ARG A 1 306 ? -19.519 -13.711 40.718 1.00 77.75 306 ARG A O 1
ATOM 2534 N N . GLN A 1 307 ? -21.139 -14.166 42.209 1.00 82.69 307 GLN A N 1
ATOM 2535 C CA . GLN A 1 307 ? -20.305 -15.017 43.053 1.00 82.69 307 GLN A CA 1
ATOM 2536 C C . GLN A 1 307 ? -19.870 -16.284 42.306 1.00 82.69 307 GLN A C 1
ATOM 2538 O O . GLN A 1 307 ? -18.689 -16.610 42.288 1.00 82.69 307 GLN A O 1
ATOM 2543 N N . ASP A 1 308 ? -20.795 -16.945 41.608 1.00 84.25 308 ASP A N 1
ATOM 2544 C CA . ASP A 1 308 ? -20.501 -18.125 40.790 1.00 84.25 308 ASP A CA 1
ATOM 2545 C C . ASP A 1 308 ? -19.516 -17.810 39.650 1.00 84.25 308 ASP A C 1
ATOM 2547 O O . ASP A 1 308 ? -18.743 -18.680 39.254 1.00 84.25 308 ASP A O 1
ATOM 2551 N N . TYR A 1 309 ? -19.552 -16.590 39.103 1.00 80.31 309 TYR A N 1
ATOM 2552 C CA . TYR A 1 309 ? -18.569 -16.110 38.129 1.00 80.31 309 TYR A CA 1
ATOM 2553 C C . TYR A 1 309 ? -17.183 -15.939 38.762 1.00 80.31 309 TYR A C 1
ATOM 2555 O O . TYR A 1 309 ? -16.208 -16.441 38.216 1.00 80.31 309 TYR A O 1
ATOM 2563 N N . ILE A 1 310 ? -17.096 -15.293 39.931 1.00 82.38 310 ILE A N 1
ATOM 2564 C CA . ILE A 1 310 ? -15.831 -15.097 40.665 1.00 82.38 310 ILE A CA 1
ATOM 2565 C C . ILE A 1 310 ? -15.212 -16.441 41.079 1.00 82.38 310 ILE A C 1
ATOM 2567 O O . ILE A 1 310 ? -13.997 -16.607 41.033 1.00 82.38 310 ILE A O 1
ATOM 2571 N N . GLU A 1 311 ? -16.041 -17.411 41.461 1.00 87.75 311 GLU A N 1
ATOM 2572 C CA . GLU A 1 311 ? -15.609 -18.746 41.884 1.00 87.75 311 GLU A CA 1
ATOM 2573 C C . GLU A 1 311 ? -15.310 -19.706 40.716 1.00 87.75 311 GLU A C 1
ATOM 2575 O O . GLU A 1 311 ? -14.963 -20.859 40.962 1.00 87.75 311 GLU A O 1
ATOM 2580 N N . GLY A 1 312 ? -15.495 -19.291 39.455 1.00 85.75 312 GLY A N 1
ATOM 2581 C CA . GLY A 1 312 ? -15.307 -20.140 38.265 1.00 85.75 312 GLY A CA 1
ATOM 2582 C C . GLY A 1 312 ? -16.422 -21.171 38.016 1.00 85.75 312 GLY A C 1
ATOM 2583 O O . GLY A 1 312 ? -16.503 -21.760 36.941 1.00 85.75 312 GLY A O 1
ATOM 2584 N N . LYS A 1 313 ? -17.369 -21.342 38.948 1.00 85.25 313 LYS A N 1
ATOM 2585 C CA . LYS A 1 313 ? -18.518 -22.260 38.811 1.00 85.25 313 LYS A CA 1
ATOM 2586 C C . LYS A 1 313 ? -19.405 -21.936 37.609 1.00 85.25 313 LYS A C 1
ATOM 2588 O O . LYS A 1 313 ? -20.072 -22.817 37.063 1.00 85.25 313 LYS A O 1
ATOM 2593 N N . LEU A 1 314 ? -19.498 -20.660 37.228 1.00 81.00 314 LEU A N 1
ATOM 2594 C CA . LEU A 1 314 ? -20.257 -20.262 36.045 1.00 81.00 314 LEU A CA 1
ATOM 2595 C C . LEU A 1 314 ? -19.599 -20.775 34.757 1.00 81.00 314 LEU A C 1
ATOM 2597 O O . LEU A 1 314 ? -20.326 -21.228 33.878 1.00 81.00 314 LEU A O 1
ATOM 2601 N N . GLU A 1 315 ? -18.268 -20.767 34.670 1.00 82.38 315 GLU A N 1
ATOM 2602 C CA . GLU A 1 315 ? -17.527 -21.296 33.518 1.00 82.38 315 GLU A CA 1
ATOM 2603 C C . GLU A 1 315 ? -17.743 -22.804 33.377 1.00 82.38 315 GLU A C 1
ATOM 2605 O O . GLU A 1 315 ? -18.151 -23.256 32.309 1.00 82.38 315 GLU A O 1
ATOM 2610 N N . ASP A 1 316 ? -17.633 -23.563 34.473 1.00 88.44 316 ASP A N 1
ATOM 2611 C CA . ASP A 1 316 ? -17.907 -25.008 34.479 1.00 88.44 316 ASP A CA 1
ATOM 2612 C C . ASP A 1 316 ? -19.329 -25.330 33.985 1.00 88.44 316 ASP A C 1
ATOM 2614 O O . ASP A 1 316 ? -19.547 -26.252 33.190 1.00 88.44 316 ASP A O 1
ATOM 2618 N N . ARG A 1 317 ? -20.322 -24.542 34.428 1.00 83.19 317 ARG A N 1
ATOM 2619 C CA . ARG A 1 317 ? -21.711 -24.683 33.967 1.00 83.19 317 ARG A CA 1
ATOM 2620 C C . ARG A 1 317 ? -21.855 -24.355 32.483 1.00 83.19 317 ARG A C 1
ATOM 2622 O O . ARG A 1 317 ? -22.607 -25.044 31.792 1.00 83.19 317 ARG A O 1
ATOM 2629 N N . ILE A 1 318 ? -21.179 -23.314 31.997 1.00 83.50 318 ILE A N 1
ATOM 2630 C CA . ILE A 1 318 ? -21.186 -22.939 30.577 1.00 83.50 318 ILE A CA 1
ATOM 2631 C C . ILE A 1 318 ? -20.563 -24.062 29.743 1.00 83.50 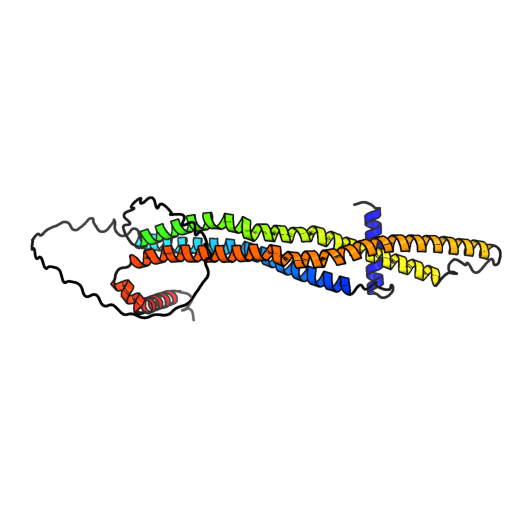318 ILE A C 1
ATOM 2633 O O . ILE A 1 318 ? -21.175 -24.493 28.766 1.00 83.50 318 ILE A O 1
ATOM 2637 N N . ASP A 1 319 ? -19.424 -24.606 30.162 1.00 87.50 319 ASP A N 1
ATOM 2638 C CA . ASP A 1 319 ? -18.756 -25.721 29.493 1.00 87.50 319 ASP A CA 1
ATOM 2639 C C . ASP A 1 319 ? -19.635 -26.973 29.442 1.00 87.50 319 ASP A C 1
ATOM 2641 O O . ASP A 1 319 ? -19.724 -27.643 28.410 1.00 87.50 319 ASP A O 1
ATOM 2645 N N . ASP A 1 320 ? -20.355 -27.277 30.521 1.00 88.44 320 ASP A N 1
ATOM 2646 C CA . ASP A 1 320 ? -21.338 -28.358 30.539 1.00 88.44 320 ASP A CA 1
ATOM 2647 C C . ASP A 1 320 ? -22.475 -28.144 29.537 1.00 88.44 320 ASP A C 1
ATOM 2649 O O . ASP A 1 320 ? -22.886 -29.090 28.853 1.00 88.44 320 ASP A O 1
ATOM 2653 N N . VAL A 1 321 ? -22.988 -26.918 29.429 1.00 84.25 321 VAL A N 1
ATOM 2654 C CA . VAL A 1 321 ? -24.028 -26.568 28.454 1.00 84.25 321 VAL A CA 1
ATOM 2655 C C . VAL A 1 321 ? -23.487 -26.672 27.028 1.00 84.25 321 VAL A C 1
ATOM 2657 O O . VAL A 1 321 ? -24.132 -27.304 26.192 1.00 84.25 321 VAL A O 1
ATOM 2660 N N . LEU A 1 322 ? -22.290 -26.149 26.751 1.00 84.25 322 LEU A N 1
ATOM 2661 C CA . LEU A 1 322 ? -21.644 -26.238 25.438 1.00 84.25 322 LEU A CA 1
ATOM 2662 C C . LEU A 1 322 ? -21.351 -27.691 25.044 1.00 84.25 322 LEU A C 1
ATOM 2664 O O . LEU A 1 322 ? -21.609 -28.086 23.906 1.00 84.25 322 LEU A O 1
ATOM 2668 N N . ARG A 1 323 ? -20.895 -28.533 25.982 1.00 87.12 323 ARG A N 1
ATOM 2669 C CA . ARG A 1 323 ? -20.717 -29.979 25.756 1.00 87.12 323 ARG A CA 1
ATOM 2670 C C . ARG A 1 323 ? -22.036 -30.669 25.423 1.00 87.12 323 ARG A C 1
ATOM 2672 O O . ARG A 1 323 ? -22.071 -31.496 24.513 1.00 87.12 323 ARG A O 1
ATOM 2679 N N . LYS A 1 324 ? -23.120 -30.350 26.139 1.00 86.19 324 LYS A N 1
ATOM 2680 C CA . LYS A 1 324 ? -24.463 -30.885 25.845 1.00 86.19 324 LYS A CA 1
ATOM 2681 C C . LYS A 1 324 ? -24.950 -30.429 24.472 1.00 86.19 324 LYS A C 1
ATOM 2683 O O . LYS A 1 324 ? -25.434 -31.260 23.713 1.00 86.19 324 LYS A O 1
ATOM 2688 N N . MET A 1 325 ? -24.760 -29.154 24.134 1.00 80.75 325 MET A N 1
ATOM 2689 C CA . MET A 1 325 ? -25.113 -28.591 22.830 1.00 80.75 325 MET A CA 1
ATOM 2690 C C . MET A 1 325 ? -24.333 -29.263 21.694 1.00 80.75 325 MET A C 1
ATOM 2692 O O . MET A 1 325 ? -24.928 -29.652 20.697 1.00 80.75 325 MET A O 1
ATOM 2696 N N . LYS A 1 326 ? -23.035 -29.525 21.879 1.00 82.00 326 LYS A N 1
ATOM 2697 C CA . LYS A 1 326 ? -22.224 -30.274 20.909 1.00 82.00 326 LYS A CA 1
ATOM 2698 C C . LYS A 1 326 ? -22.704 -31.718 20.716 1.00 82.00 326 LYS A C 1
ATOM 2700 O O . LYS A 1 326 ? -22.638 -32.233 19.610 1.00 82.00 326 LYS A O 1
ATOM 2705 N N . LYS A 1 327 ? -23.206 -32.381 21.765 1.00 84.25 327 LYS A N 1
ATOM 2706 C CA . LYS A 1 327 ? -23.804 -33.728 21.645 1.00 84.25 327 LYS A CA 1
ATOM 2707 C C . LYS A 1 327 ? -25.148 -33.731 20.910 1.00 84.25 327 LYS A C 1
ATOM 2709 O O . LYS A 1 327 ? -25.570 -34.785 20.451 1.00 84.25 327 LYS A O 1
ATOM 2714 N N . LEU A 1 328 ? -25.828 -32.586 20.838 1.00 79.00 328 LEU A N 1
ATOM 2715 C CA . LEU A 1 328 ? -27.074 -32.426 20.089 1.00 79.00 328 LEU A CA 1
ATOM 2716 C C . LEU A 1 328 ? -26.837 -32.266 18.579 1.00 79.00 328 LEU A C 1
ATOM 2718 O O . LEU A 1 328 ? -27.798 -32.432 17.832 1.00 79.00 328 LEU A O 1
ATOM 2722 N N . ASP A 1 329 ? -25.606 -31.990 18.118 1.00 66.81 329 ASP A N 1
ATOM 2723 C CA . ASP A 1 329 ? -25.284 -32.003 16.686 1.00 66.81 329 ASP A CA 1
ATOM 2724 C C . ASP A 1 329 ? -25.460 -33.426 16.141 1.00 66.81 329 ASP A C 1
ATOM 2726 O O . ASP A 1 329 ? -24.634 -34.325 16.341 1.00 66.81 329 ASP A O 1
ATOM 2730 N N . ILE A 1 330 ? -26.578 -33.605 15.436 1.00 61.06 330 ILE A N 1
ATOM 2731 C CA . ILE A 1 330 ? -27.110 -34.871 14.915 1.00 61.06 330 ILE A CA 1
ATOM 2732 C C . ILE A 1 330 ? -26.117 -35.573 13.965 1.00 61.06 330 ILE A C 1
ATOM 2734 O O . ILE A 1 330 ? -26.251 -36.763 13.701 1.00 61.06 330 ILE A O 1
ATOM 2738 N N . THR A 1 331 ? -25.074 -34.893 13.484 1.00 59.25 331 THR A N 1
ATOM 2739 C CA . THR A 1 331 ? -24.063 -35.482 12.592 1.00 59.25 331 THR A CA 1
ATOM 2740 C C . THR A 1 331 ? -22.852 -36.089 13.303 1.00 59.25 331 THR A C 1
ATOM 2742 O O . THR A 1 331 ? -21.987 -36.625 12.624 1.00 59.25 331 THR A O 1
ATOM 2745 N N . SER A 1 332 ? -22.755 -36.040 14.636 1.00 53.97 332 SER A N 1
ATOM 2746 C CA . SER A 1 332 ? -21.642 -36.688 15.360 1.00 53.97 332 SER A CA 1
ATOM 2747 C C . SER A 1 332 ? -21.928 -38.127 15.816 1.00 53.97 332 SER A C 1
ATOM 2749 O O . SER A 1 332 ? -21.036 -38.782 16.344 1.00 53.97 332 SER A O 1
ATOM 2751 N N . GLY A 1 333 ? -23.152 -38.626 15.601 1.00 51.50 333 GLY A N 1
ATOM 2752 C CA . GLY A 1 333 ? -23.584 -39.985 15.964 1.00 51.50 333 GLY A CA 1
ATOM 2753 C C . GLY A 1 333 ? -23.885 -40.904 14.776 1.00 51.50 333 GLY A C 1
ATOM 2754 O O . GLY A 1 333 ? -24.675 -41.831 14.925 1.00 51.50 333 GLY A O 1
ATOM 2755 N N . LEU A 1 334 ? -23.326 -40.615 13.599 1.00 47.06 334 LEU A N 1
ATOM 2756 C CA . LEU A 1 334 ? -23.414 -41.460 12.401 1.00 47.06 334 LEU A CA 1
ATOM 2757 C C . LEU A 1 334 ? -22.026 -42.011 12.039 1.00 47.06 334 LEU A C 1
ATOM 2759 O O . LEU A 1 334 ? -21.563 -41.843 10.920 1.00 47.06 334 LEU A O 1
ATOM 2763 N N . ASP A 1 335 ? -21.389 -42.630 13.027 1.00 42.72 335 ASP A N 1
ATOM 2764 C CA . ASP A 1 335 ? -20.428 -43.739 12.940 1.00 42.72 335 ASP A CA 1
ATOM 2765 C C . ASP A 1 335 ? -20.625 -44.580 14.216 1.00 42.72 335 ASP A C 1
ATOM 2767 O O . ASP A 1 335 ? -20.420 -45.815 14.161 1.00 42.72 335 ASP A O 1
#

Organism: Candida albicans (strain SC5314 / ATCC MYA-2876) (NCBI:txid237561)